Protein AF-A0A1I8JD06-F1 (afdb_monomer_lite)

Structure (mmCIF, N/CA/C/O backbone):
data_AF-A0A1I8JD06-F1
#
_entry.id   AF-A0A1I8JD06-F1
#
loop_
_atom_site.group_PDB
_atom_site.id
_atom_site.type_symbol
_atom_site.label_atom_id
_atom_site.label_alt_id
_atom_site.label_comp_id
_atom_site.label_asym_id
_atom_site.label_entity_id
_atom_site.label_seq_id
_atom_site.pdbx_PDB_ins_code
_atom_site.Cartn_x
_atom_site.Cartn_y
_atom_site.Cartn_z
_atom_site.occupancy
_atom_site.B_iso_or_equiv
_atom_site.auth_seq_id
_atom_site.auth_comp_id
_atom_site.auth_asym_id
_atom_site.auth_atom_id
_atom_site.pdbx_PDB_model_num
ATOM 1 N N . ILE A 1 1 ? 61.764 30.863 -90.598 1.00 70.69 1 ILE A N 1
ATOM 2 C CA . ILE A 1 1 ? 61.279 29.463 -90.477 1.00 70.69 1 ILE A CA 1
ATOM 3 C C . ILE A 1 1 ? 61.692 28.851 -89.134 1.00 70.69 1 ILE A C 1
ATOM 5 O O . ILE A 1 1 ? 60.806 28.539 -88.354 1.00 70.69 1 ILE A O 1
ATOM 9 N N . HIS A 1 2 ? 62.988 28.770 -88.800 1.00 72.38 2 HIS A N 1
ATOM 10 C CA . HIS A 1 2 ? 63.460 28.175 -87.532 1.00 72.38 2 HIS A CA 1
ATOM 11 C C . HIS A 1 2 ? 62.868 28.824 -86.260 1.00 72.38 2 HIS A C 1
ATOM 13 O O . HIS A 1 2 ? 62.361 28.126 -85.392 1.00 72.38 2 HIS A O 1
ATOM 19 N N . TYR A 1 3 ? 62.852 30.161 -86.177 1.00 77.25 3 TYR A N 1
ATOM 20 C CA . TYR A 1 3 ? 62.289 30.888 -85.028 1.00 77.25 3 TYR A CA 1
ATOM 21 C C . TYR A 1 3 ? 60.781 30.639 -84.847 1.00 77.25 3 TYR A C 1
ATOM 23 O O . TYR A 1 3 ? 60.320 30.374 -83.744 1.00 77.25 3 TYR A O 1
ATOM 31 N N . THR A 1 4 ? 60.017 30.645 -85.942 1.00 78.56 4 THR A N 1
ATOM 32 C CA . THR A 1 4 ? 58.570 30.385 -85.931 1.00 78.56 4 THR A CA 1
ATOM 33 C C . THR A 1 4 ? 58.251 28.960 -85.479 1.00 78.56 4 THR A C 1
ATOM 35 O O . THR A 1 4 ? 57.346 28.764 -84.675 1.00 78.56 4 THR A O 1
ATOM 38 N N . LEU A 1 5 ? 59.027 27.972 -85.941 1.00 82.25 5 LEU A N 1
ATOM 39 C CA . LEU A 1 5 ? 58.888 26.582 -85.497 1.00 82.25 5 LEU A CA 1
ATOM 40 C C . LEU A 1 5 ? 59.217 26.436 -84.007 1.00 82.25 5 LEU A C 1
ATOM 42 O O . LEU A 1 5 ? 58.498 25.747 -83.293 1.00 82.25 5 LEU A O 1
ATOM 46 N N . GLN A 1 6 ? 60.247 27.129 -83.518 1.00 78.25 6 GLN A N 1
ATOM 47 C CA . GLN A 1 6 ? 60.636 27.090 -82.108 1.00 78.25 6 GLN A CA 1
ATOM 48 C C . GLN A 1 6 ? 59.600 27.754 -81.186 1.00 78.25 6 GLN A C 1
ATOM 50 O O . GLN A 1 6 ? 59.369 27.267 -80.081 1.00 78.25 6 GLN A O 1
ATOM 55 N N . VAL A 1 7 ? 58.963 28.845 -81.628 1.00 84.12 7 VAL A N 1
ATOM 56 C CA . VAL A 1 7 ? 57.865 29.486 -80.887 1.00 84.12 7 VAL A CA 1
ATOM 57 C C . VAL A 1 7 ? 56.644 28.571 -80.840 1.00 84.12 7 VAL A C 1
ATOM 59 O O . VAL A 1 7 ? 56.116 28.363 -79.753 1.00 84.12 7 VAL A O 1
ATOM 62 N N . MET A 1 8 ? 56.254 27.962 -81.969 1.00 84.31 8 MET A N 1
ATOM 63 C CA . MET A 1 8 ? 55.126 27.023 -81.993 1.00 84.31 8 MET A CA 1
ATOM 64 C C . MET A 1 8 ? 55.373 25.794 -81.111 1.00 84.31 8 MET A C 1
ATOM 66 O O . MET A 1 8 ? 54.473 25.403 -80.375 1.00 84.31 8 MET A O 1
ATOM 70 N N . LEU A 1 9 ? 56.594 25.240 -81.104 1.00 83.00 9 LEU A N 1
ATOM 71 C CA . LEU A 1 9 ? 56.946 24.117 -80.225 1.00 83.00 9 LEU A CA 1
ATOM 72 C C . LEU A 1 9 ? 56.855 24.487 -78.734 1.00 83.00 9 LEU A C 1
ATOM 74 O O . LEU A 1 9 ? 56.412 23.684 -77.918 1.00 83.00 9 LEU A O 1
ATOM 78 N N . LYS A 1 10 ? 57.264 25.711 -78.368 1.00 78.75 10 LYS A N 1
ATOM 79 C CA . LYS A 1 10 ? 57.183 26.203 -76.984 1.00 78.75 10 LYS A CA 1
ATOM 80 C C . LYS A 1 10 ? 55.746 26.482 -76.549 1.00 78.75 10 LYS A C 1
ATOM 82 O O . LYS A 1 10 ? 55.402 26.192 -75.407 1.00 78.75 10 LYS A O 1
ATOM 87 N N . THR A 1 11 ? 54.905 27.023 -77.431 1.00 75.75 11 THR A N 1
ATOM 88 C CA . THR A 1 11 ? 53.482 27.231 -77.122 1.00 75.75 11 THR A CA 1
ATOM 89 C C . THR A 1 11 ? 52.746 25.905 -76.984 1.00 75.75 11 THR A C 1
ATOM 91 O O . THR A 1 11 ? 51.986 25.753 -76.038 1.00 75.75 11 THR A O 1
ATOM 94 N N . THR A 1 12 ? 53.037 24.910 -77.832 1.00 78.25 12 THR A N 1
ATOM 95 C CA . THR A 1 12 ? 52.420 23.581 -77.699 1.00 78.25 12 THR A CA 1
ATOM 96 C C . THR A 1 12 ? 52.853 22.881 -76.419 1.00 78.25 12 THR A C 1
ATOM 98 O O . THR A 1 12 ? 52.000 22.342 -75.728 1.00 78.25 12 THR A O 1
ATOM 101 N N . GLN A 1 13 ? 54.141 22.949 -76.057 1.00 79.81 13 GLN A N 1
ATOM 102 C CA . GLN A 1 13 ? 54.630 22.401 -74.785 1.00 79.81 13 GLN A CA 1
ATOM 103 C C . GLN A 1 13 ? 53.962 23.083 -73.583 1.00 79.81 13 GLN A C 1
ATOM 105 O O . GLN A 1 13 ? 53.486 22.402 -72.681 1.00 79.81 13 GLN A O 1
ATOM 110 N N . SER A 1 14 ? 53.841 24.415 -73.601 1.00 85.25 14 SER A N 1
ATOM 111 C CA . SER A 1 14 ? 53.165 25.155 -72.529 1.00 85.25 14 SER A CA 1
ATOM 112 C C . SER A 1 14 ? 51.666 24.838 -72.439 1.00 85.25 14 SER A C 1
ATOM 114 O O . SER A 1 14 ? 51.119 24.747 -71.340 1.00 85.25 14 SER A O 1
ATOM 116 N N . ASP A 1 15 ? 50.992 24.636 -73.571 1.00 83.38 15 ASP A N 1
ATOM 117 C CA . ASP A 1 15 ? 49.579 24.246 -73.600 1.00 83.38 15 ASP A CA 1
ATOM 118 C C . ASP A 1 15 ? 49.366 22.816 -73.080 1.00 83.38 15 ASP A C 1
ATOM 120 O O . ASP A 1 15 ? 48.353 22.526 -72.440 1.00 83.38 15 ASP A O 1
ATOM 124 N N . GLU A 1 16 ? 50.320 21.920 -73.323 1.00 84.19 16 GLU A N 1
ATOM 125 C CA . GLU A 1 16 ? 50.297 20.537 -72.844 1.00 84.19 16 GLU A CA 1
ATOM 126 C C . GLU A 1 16 ? 50.521 20.467 -71.327 1.00 84.19 16 GLU A C 1
ATOM 128 O O . GLU A 1 16 ? 49.772 19.786 -70.625 1.00 84.19 16 GLU A O 1
ATOM 133 N N . GLU A 1 17 ? 51.453 21.266 -70.801 1.00 86.06 17 GLU A N 1
ATOM 134 C CA . GLU A 1 17 ? 51.668 21.445 -69.359 1.00 86.06 17 GLU A CA 1
ATOM 135 C C . GLU A 1 17 ? 50.429 22.025 -68.664 1.00 86.06 17 GLU A C 1
ATOM 137 O O . GLU A 1 17 ? 50.016 21.534 -67.613 1.00 86.06 17 GLU A O 1
ATOM 142 N N . ARG A 1 18 ? 49.769 23.022 -69.271 1.00 83.88 18 ARG A N 1
ATOM 143 C CA . ARG A 1 18 ? 48.517 23.592 -68.740 1.00 83.88 18 ARG A CA 1
ATOM 144 C C . ARG A 1 18 ? 47.389 22.567 -68.699 1.00 83.88 18 ARG A C 1
ATOM 146 O O . ARG A 1 18 ? 46.652 22.519 -67.716 1.00 83.88 18 ARG A O 1
ATOM 153 N N . LYS A 1 19 ? 47.259 21.730 -69.732 1.00 85.94 19 LYS A N 1
ATOM 154 C CA . LYS A 1 19 ? 46.270 20.638 -69.757 1.00 85.94 19 LYS A CA 1
ATOM 155 C C . LYS A 1 19 ? 46.556 19.595 -68.681 1.00 85.94 19 LYS A C 1
ATOM 157 O O . LYS A 1 19 ? 45.624 19.174 -68.001 1.00 85.94 19 LYS A O 1
ATOM 162 N N . GLN A 1 20 ? 47.820 19.221 -68.488 1.00 84.75 20 GLN A N 1
ATOM 163 C CA . GLN A 1 20 ? 48.224 18.293 -67.426 1.00 84.75 20 GLN A CA 1
ATOM 164 C C . GLN A 1 20 ? 47.946 18.876 -66.035 1.00 84.75 20 GLN A C 1
ATOM 166 O O . GLN A 1 20 ? 47.381 18.197 -65.182 1.00 84.75 20 GLN A O 1
ATOM 171 N N . GLN A 1 21 ? 48.259 20.154 -65.821 1.00 84.44 21 GLN A N 1
ATOM 172 C CA . GLN A 1 21 ? 48.033 20.829 -64.544 1.00 84.44 21 GLN A CA 1
ATOM 173 C C . GLN A 1 21 ? 46.537 21.018 -64.237 1.00 84.44 21 GLN A C 1
ATOM 175 O O . GLN A 1 21 ? 46.112 20.860 -63.092 1.00 84.44 21 GLN A O 1
ATOM 180 N N . GLN A 1 22 ? 45.719 21.294 -65.257 1.00 84.69 22 GLN A N 1
ATOM 181 C CA . GLN A 1 22 ? 44.264 21.367 -65.120 1.00 84.69 22 GLN A CA 1
ATOM 182 C C . GLN A 1 22 ? 43.642 19.993 -64.835 1.00 84.69 22 GLN A C 1
ATOM 184 O O . GLN A 1 22 ? 42.745 19.896 -63.998 1.00 84.69 22 GLN A O 1
ATOM 189 N N . GLN A 1 23 ? 44.133 18.933 -65.483 1.00 86.00 23 GLN A N 1
ATOM 190 C CA . GLN A 1 23 ? 43.688 17.565 -65.219 1.00 86.00 23 GLN A CA 1
ATOM 191 C C . GLN A 1 23 ? 44.016 17.144 -63.780 1.00 86.00 23 GLN A C 1
ATOM 193 O O . GLN A 1 23 ? 43.124 16.698 -63.063 1.00 86.00 23 GLN A O 1
ATOM 198 N N . GLN A 1 24 ? 45.244 17.404 -63.322 1.00 86.25 24 GLN A N 1
ATOM 199 C CA . GLN A 1 24 ? 45.667 17.125 -61.948 1.00 86.25 24 GLN A CA 1
ATOM 200 C C . GLN A 1 24 ? 44.782 17.844 -60.914 1.00 86.25 24 GLN A C 1
ATOM 202 O O . GLN A 1 24 ? 44.337 17.235 -59.946 1.00 86.25 24 GLN A O 1
ATOM 207 N N . CYS A 1 25 ? 44.457 19.121 -61.147 1.00 85.69 25 CYS A N 1
ATOM 208 C CA . CYS A 1 25 ? 43.598 19.896 -60.247 1.00 85.69 25 CYS A CA 1
ATOM 209 C C . CYS A 1 25 ? 42.161 19.344 -60.174 1.00 85.69 25 CYS A C 1
ATOM 211 O O . CYS A 1 25 ? 41.553 19.338 -59.101 1.00 85.69 25 CYS A O 1
ATOM 213 N N . ASN A 1 26 ? 41.625 18.846 -61.293 1.00 85.81 26 ASN A N 1
ATOM 214 C CA . ASN A 1 26 ? 40.308 18.208 -61.324 1.00 85.81 26 ASN A CA 1
ATOM 215 C C . ASN A 1 26 ? 40.301 16.873 -60.565 1.00 85.81 26 ASN A C 1
ATOM 217 O O . ASN A 1 26 ? 39.352 16.601 -59.826 1.00 85.81 26 ASN A O 1
ATOM 221 N N . ASP A 1 27 ? 41.353 16.070 -60.716 1.00 86.19 27 ASP A N 1
ATOM 222 C CA . ASP A 1 27 ? 41.479 14.775 -60.041 1.00 86.19 27 ASP A CA 1
ATOM 223 C C . ASP A 1 27 ? 41.649 14.953 -58.520 1.00 86.19 27 ASP A C 1
ATOM 225 O O . ASP A 1 27 ? 40.989 14.265 -57.736 1.00 86.19 27 ASP A O 1
ATOM 229 N N . ASP A 1 28 ? 42.424 15.954 -58.089 1.00 84.75 28 ASP A N 1
ATOM 230 C CA . ASP A 1 28 ? 42.577 16.316 -56.675 1.00 84.75 28 ASP A CA 1
ATOM 231 C C . ASP A 1 28 ? 41.257 16.833 -56.067 1.00 84.75 28 ASP A C 1
ATOM 233 O O . ASP A 1 28 ? 40.896 16.480 -54.938 1.00 84.75 28 ASP A O 1
ATOM 237 N N . ALA A 1 29 ? 40.488 17.631 -56.819 1.00 87.31 29 ALA A N 1
ATOM 238 C CA . ALA A 1 29 ? 39.172 18.109 -56.390 1.00 87.31 29 ALA A CA 1
ATOM 239 C C . ALA A 1 29 ? 38.151 16.963 -56.273 1.00 87.31 29 ALA A C 1
ATOM 241 O O . ALA A 1 29 ? 37.383 16.909 -55.305 1.00 87.31 29 ALA A O 1
ATOM 242 N N . ALA A 1 30 ? 38.163 16.020 -57.219 1.00 88.62 30 ALA A N 1
ATOM 243 C CA . ALA A 1 30 ? 37.325 14.825 -57.173 1.00 88.62 30 ALA A CA 1
ATOM 244 C C . ALA A 1 30 ? 37.695 13.919 -55.985 1.00 88.62 30 ALA A C 1
ATOM 246 O O . ALA A 1 30 ? 36.807 13.458 -55.261 1.00 88.62 30 ALA A O 1
ATOM 247 N N . ALA A 1 31 ? 38.991 13.729 -55.721 1.00 89.81 31 ALA A N 1
ATOM 248 C CA . ALA A 1 31 ? 39.483 12.970 -54.573 1.00 89.81 31 ALA A CA 1
ATOM 249 C C . ALA A 1 31 ? 39.100 13.631 -53.235 1.00 89.81 31 ALA A C 1
ATOM 251 O O . ALA A 1 31 ? 38.647 12.953 -52.307 1.00 89.81 31 ALA A O 1
ATOM 252 N N . ALA A 1 32 ? 39.203 14.959 -53.136 1.00 88.56 32 ALA A N 1
ATOM 253 C CA . ALA A 1 32 ? 38.790 15.706 -51.949 1.00 88.56 32 ALA A CA 1
ATOM 254 C C . ALA A 1 32 ? 37.275 15.605 -51.695 1.00 88.56 32 ALA A C 1
ATOM 256 O O . ALA A 1 32 ? 36.850 15.425 -50.546 1.00 88.56 32 ALA A O 1
ATOM 257 N N . ALA A 1 33 ? 36.461 15.672 -52.754 1.00 89.38 33 ALA A N 1
ATOM 258 C CA . ALA A 1 33 ? 35.014 15.493 -52.672 1.00 89.38 33 ALA A CA 1
ATOM 259 C C . ALA A 1 33 ? 34.636 14.065 -52.237 1.00 89.38 33 ALA A C 1
ATOM 261 O O . ALA A 1 33 ? 33.785 13.903 -51.359 1.00 89.38 33 ALA A O 1
ATOM 262 N N . ALA A 1 34 ? 35.312 13.043 -52.773 1.00 89.88 34 ALA A N 1
ATOM 263 C CA . ALA A 1 34 ? 35.129 11.650 -52.361 1.00 89.88 34 ALA A CA 1
ATOM 264 C C . ALA A 1 34 ? 35.489 11.447 -50.879 1.00 89.88 34 ALA A C 1
ATOM 266 O O . ALA A 1 34 ? 34.674 10.944 -50.106 1.00 89.88 34 ALA A O 1
ATOM 267 N N . ALA A 1 35 ? 36.639 11.960 -50.433 1.00 91.81 35 ALA A N 1
ATOM 268 C CA . ALA A 1 35 ? 37.051 11.887 -49.031 1.00 91.81 35 ALA A CA 1
ATOM 269 C C . ALA A 1 35 ? 36.100 12.648 -48.084 1.00 91.81 35 ALA A C 1
ATOM 271 O O . ALA A 1 35 ? 35.918 12.273 -46.923 1.00 91.81 35 ALA A O 1
ATOM 272 N N . ALA A 1 36 ? 35.494 13.751 -48.532 1.00 91.62 36 ALA A N 1
ATOM 273 C CA . ALA A 1 36 ? 34.466 14.457 -47.765 1.00 91.62 36 ALA A CA 1
ATOM 274 C C . ALA A 1 36 ? 33.156 13.652 -47.671 1.00 91.62 36 ALA A C 1
ATOM 276 O O . ALA A 1 36 ? 32.553 13.590 -46.595 1.00 91.62 36 ALA A O 1
ATOM 277 N N . ALA A 1 37 ? 32.738 13.006 -48.763 1.00 93.38 37 ALA A N 1
ATOM 278 C CA . ALA A 1 37 ? 31.571 12.127 -48.782 1.00 93.38 37 ALA A CA 1
ATOM 279 C C . ALA A 1 37 ? 31.763 10.903 -47.869 1.00 93.38 37 ALA A C 1
ATOM 281 O O . ALA A 1 37 ? 30.864 10.580 -47.086 1.00 93.38 37 ALA A O 1
ATOM 282 N N . ASP A 1 38 ? 32.946 10.290 -47.889 1.00 93.38 38 ASP A N 1
ATOM 283 C CA . ASP A 1 38 ? 33.280 9.157 -47.023 1.00 93.38 38 ASP A CA 1
ATOM 284 C C . ASP A 1 38 ? 33.324 9.557 -45.547 1.00 93.38 38 ASP A C 1
ATOM 286 O O . ASP A 1 38 ? 32.721 8.885 -44.709 1.00 93.38 38 ASP A O 1
ATOM 290 N N . ARG A 1 39 ? 33.912 10.716 -45.217 1.00 93.50 39 ARG A N 1
ATOM 291 C CA . ARG A 1 39 ? 33.850 11.269 -43.851 1.00 93.50 39 ARG A CA 1
ATOM 292 C C . ARG A 1 39 ? 32.414 11.494 -43.383 1.00 93.50 39 ARG A C 1
ATOM 294 O O . ARG A 1 39 ? 32.087 11.186 -42.239 1.00 93.50 39 ARG A O 1
ATOM 301 N N . ARG A 1 40 ? 31.532 12.001 -44.251 1.00 94.38 40 ARG A N 1
ATOM 302 C CA . ARG A 1 40 ? 30.109 12.177 -43.919 1.00 94.38 40 ARG A CA 1
ATOM 303 C C . ARG A 1 40 ? 29.416 10.832 -43.681 1.00 94.38 40 ARG A C 1
ATOM 305 O O . ARG A 1 40 ? 28.627 10.732 -42.741 1.00 94.38 40 ARG A O 1
ATOM 312 N N . ARG A 1 41 ? 29.703 9.811 -44.495 1.00 95.56 41 ARG A N 1
ATOM 313 C CA . ARG A 1 41 ? 29.166 8.453 -44.309 1.00 95.56 41 ARG A CA 1
ATOM 314 C C . ARG A 1 41 ? 29.614 7.863 -42.972 1.00 95.56 41 ARG A C 1
ATOM 316 O O . ARG A 1 41 ? 28.775 7.339 -42.245 1.00 95.56 41 ARG A O 1
ATOM 323 N N . GLU A 1 42 ? 30.891 7.993 -42.634 1.00 95.50 42 GLU A N 1
ATOM 324 C CA . GLU A 1 42 ? 31.451 7.471 -41.385 1.00 95.50 42 GLU A CA 1
ATOM 325 C C . GLU A 1 42 ? 30.821 8.142 -40.156 1.00 95.50 42 GLU A C 1
ATOM 327 O O . GLU A 1 42 ? 30.316 7.466 -39.263 1.00 95.50 42 GLU A O 1
ATOM 332 N N . LEU A 1 43 ? 30.729 9.476 -40.149 1.00 96.50 43 LEU A N 1
ATOM 333 C CA . LEU A 1 43 ? 30.055 10.212 -39.071 1.00 96.50 43 LEU A CA 1
ATOM 334 C C . LEU A 1 43 ? 28.582 9.803 -38.922 1.00 96.50 43 LEU A C 1
ATOM 336 O O . LEU A 1 43 ? 28.075 9.682 -37.804 1.00 96.50 43 LEU A O 1
ATOM 340 N N . HIS A 1 44 ? 27.892 9.561 -40.040 1.00 97.62 44 HIS A N 1
ATOM 341 C CA . HIS A 1 44 ? 26.516 9.075 -40.025 1.00 97.62 44 HIS A CA 1
ATOM 342 C C . HIS A 1 44 ? 26.416 7.664 -39.423 1.00 97.62 44 HIS A C 1
ATOM 344 O O . HIS A 1 44 ? 25.547 7.420 -38.587 1.00 97.62 44 HIS A O 1
ATOM 350 N N . LEU A 1 45 ? 27.313 6.743 -39.793 1.00 97.75 45 LEU A N 1
ATOM 351 C CA . LEU A 1 45 ? 27.364 5.390 -39.227 1.00 97.75 45 LEU A CA 1
ATOM 352 C C . LEU A 1 45 ? 27.657 5.408 -37.723 1.00 97.75 45 LEU A C 1
ATOM 354 O O . LEU A 1 45 ? 26.977 4.717 -36.966 1.00 97.75 45 LEU A O 1
ATOM 358 N N . GLN A 1 46 ? 28.598 6.239 -37.273 1.00 97.50 46 GLN A N 1
ATOM 359 C CA . GLN A 1 46 ? 28.911 6.390 -35.849 1.00 97.50 46 GLN A CA 1
ATOM 360 C C . GLN A 1 46 ? 27.720 6.937 -35.052 1.00 97.50 46 GLN A C 1
ATOM 362 O O . GLN A 1 46 ? 27.395 6.424 -33.978 1.00 97.50 46 GLN A O 1
ATOM 367 N N . SER A 1 47 ? 27.032 7.952 -35.583 1.00 97.94 47 SER A N 1
ATOM 368 C CA . SER A 1 47 ? 25.818 8.500 -34.966 1.00 97.94 47 SER A CA 1
ATOM 369 C C . SER A 1 47 ? 24.705 7.447 -34.871 1.00 97.94 47 SER A C 1
ATOM 371 O O . SER A 1 47 ? 24.088 7.269 -33.815 1.00 97.94 47 SER A O 1
ATOM 373 N N . GLU A 1 48 ? 24.498 6.688 -35.947 1.00 97.94 48 GLU A N 1
ATOM 374 C CA . GLU A 1 48 ? 23.514 5.609 -36.016 1.00 97.94 48 GLU A CA 1
ATOM 375 C C . GLU A 1 48 ? 23.832 4.479 -35.026 1.00 97.94 48 GLU A C 1
ATOM 377 O O . GLU A 1 48 ? 22.930 3.997 -34.334 1.00 97.94 48 GLU A O 1
ATOM 382 N N . GLN A 1 49 ? 25.104 4.092 -34.907 1.00 97.94 49 GLN A N 1
ATOM 383 C CA . GLN A 1 49 ? 25.564 3.088 -33.950 1.00 97.94 49 GLN A CA 1
ATOM 384 C C . GLN A 1 49 ? 25.321 3.551 -32.512 1.00 97.94 49 GLN A C 1
ATOM 386 O O . GLN A 1 49 ? 24.673 2.843 -31.743 1.00 97.94 49 GLN A O 1
ATOM 391 N N . LYS A 1 50 ? 25.705 4.790 -32.176 1.00 98.12 50 LYS A N 1
ATOM 392 C CA . LYS A 1 50 ? 25.446 5.373 -30.851 1.00 98.12 50 LYS A CA 1
ATOM 393 C C . LYS A 1 50 ? 23.953 5.375 -30.507 1.00 98.12 50 LYS A C 1
ATOM 395 O O . LYS A 1 50 ? 23.574 5.075 -29.370 1.00 98.12 50 LYS A O 1
ATOM 400 N N . ARG A 1 51 ? 23.083 5.677 -31.480 1.00 98.25 51 ARG A N 1
ATOM 401 C CA . ARG A 1 51 ? 21.623 5.589 -31.300 1.00 98.25 51 ARG A CA 1
ATOM 402 C C . ARG A 1 51 ? 21.183 4.147 -31.028 1.00 98.25 51 ARG A C 1
ATOM 404 O O . ARG A 1 51 ? 20.387 3.924 -30.117 1.00 98.25 51 ARG A O 1
ATOM 411 N N . ARG A 1 52 ? 21.701 3.168 -31.776 1.00 97.94 52 ARG A N 1
ATOM 412 C CA . ARG A 1 52 ? 21.383 1.738 -31.593 1.00 97.94 52 ARG A CA 1
ATOM 413 C C . ARG A 1 52 ? 21.829 1.211 -30.235 1.00 97.94 52 ARG A C 1
ATOM 415 O O . ARG A 1 52 ? 21.047 0.514 -29.591 1.00 97.94 52 ARG A O 1
ATOM 422 N N . ASP A 1 53 ? 23.020 1.587 -29.788 1.00 97.56 53 ASP A N 1
ATOM 423 C CA . ASP A 1 53 ? 23.554 1.193 -28.483 1.00 97.56 53 ASP A CA 1
ATOM 424 C C . ASP A 1 53 ? 22.720 1.783 -27.345 1.00 97.56 53 ASP A C 1
ATOM 426 O O . ASP A 1 53 ? 22.349 1.075 -26.409 1.00 97.56 53 ASP A O 1
ATOM 430 N N . SER A 1 54 ? 22.314 3.050 -27.479 1.00 97.62 54 SER A N 1
ATOM 431 C CA . SER A 1 54 ? 21.420 3.703 -26.514 1.00 97.62 54 SER A CA 1
ATOM 432 C C . SER A 1 54 ? 20.062 2.994 -26.424 1.00 97.62 54 SER A C 1
ATOM 434 O O . SER A 1 54 ? 19.549 2.765 -25.329 1.00 97.62 54 SER A O 1
ATOM 436 N N . ILE A 1 55 ? 19.488 2.592 -27.566 1.00 96.50 55 ILE A N 1
ATOM 437 C CA . ILE A 1 55 ? 18.233 1.827 -27.604 1.00 96.50 55 ILE A CA 1
ATOM 438 C C . ILE A 1 55 ? 18.420 0.449 -26.961 1.00 96.50 55 ILE A C 1
ATOM 440 O O . ILE A 1 55 ? 17.575 0.029 -26.172 1.00 96.50 55 ILE A O 1
ATOM 444 N N . LYS A 1 56 ? 19.514 -0.254 -27.276 1.00 95.00 56 LYS A N 1
ATOM 445 C CA . LYS A 1 56 ? 19.815 -1.580 -26.718 1.00 95.00 56 LYS A CA 1
ATOM 446 C C . LYS A 1 56 ? 19.903 -1.532 -25.191 1.00 95.00 56 LYS A C 1
ATOM 448 O O . LYS A 1 56 ? 19.232 -2.325 -24.535 1.00 95.00 56 LYS A O 1
ATOM 453 N N . LEU A 1 57 ? 20.618 -0.546 -24.647 1.00 94.12 57 LEU A N 1
ATOM 454 C CA . LEU A 1 57 ? 20.708 -0.324 -23.204 1.00 94.12 57 LEU A CA 1
ATOM 455 C C . LEU A 1 57 ? 19.334 -0.023 -22.578 1.00 94.12 57 LEU A C 1
ATOM 457 O O . LEU A 1 57 ? 19.032 -0.483 -21.478 1.00 94.12 57 LEU A O 1
ATOM 461 N N . GLY A 1 58 ? 18.474 0.716 -23.285 1.00 94.69 58 GLY A N 1
ATOM 462 C CA . GLY A 1 58 ? 17.092 0.954 -22.861 1.00 94.69 58 GLY A CA 1
ATOM 463 C C . GLY A 1 58 ? 16.280 -0.338 -22.715 1.00 94.69 58 GLY A C 1
ATOM 464 O O . GLY A 1 58 ? 15.581 -0.505 -21.718 1.00 94.69 58 GLY A O 1
ATOM 465 N N . TYR A 1 59 ? 16.408 -1.276 -23.660 1.00 93.44 59 TYR A N 1
ATOM 466 C CA . TYR A 1 59 ? 15.747 -2.586 -23.580 1.00 93.44 59 TYR A CA 1
ATOM 467 C C . TYR A 1 59 ? 16.278 -3.453 -22.436 1.00 93.44 59 TYR A C 1
ATOM 469 O O . TYR A 1 59 ? 15.483 -4.134 -21.791 1.00 93.44 59 TYR A O 1
ATOM 477 N N . GLU A 1 60 ? 17.588 -3.429 -22.180 1.00 90.69 60 GLU A N 1
ATOM 478 C CA . GLU A 1 60 ? 18.210 -4.166 -21.070 1.00 90.69 60 GLU A CA 1
ATOM 479 C C . GLU A 1 60 ? 17.639 -3.693 -19.725 1.00 90.69 60 GLU A C 1
ATOM 481 O O . GLU A 1 60 ? 17.078 -4.495 -18.978 1.00 90.69 60 GLU A O 1
ATOM 486 N N . ARG A 1 61 ? 17.627 -2.374 -19.486 1.00 91.69 61 ARG A N 1
ATOM 487 C CA . ARG A 1 61 ? 17.034 -1.779 -18.273 1.00 91.69 61 ARG A CA 1
ATOM 488 C C . ARG A 1 61 ? 15.543 -2.076 -18.137 1.00 91.69 61 ARG A C 1
ATOM 490 O O . ARG A 1 61 ? 15.067 -2.439 -17.065 1.00 91.69 61 ARG A O 1
ATOM 497 N N . LEU A 1 62 ? 14.796 -1.933 -19.230 1.00 91.00 62 LEU A N 1
ATOM 498 C CA . LEU A 1 62 ? 13.355 -2.171 -19.235 1.00 91.00 62 LEU A CA 1
ATOM 499 C C . LEU A 1 62 ? 13.030 -3.638 -18.921 1.00 91.00 62 LEU A C 1
ATOM 501 O O . LEU A 1 62 ? 12.084 -3.929 -18.191 1.00 91.00 62 LEU A O 1
ATOM 505 N N . SER A 1 63 ? 13.837 -4.560 -19.445 1.00 88.25 63 SER A N 1
ATOM 506 C CA . SER A 1 63 ? 13.726 -5.986 -19.161 1.00 88.25 63 SER A CA 1
ATOM 507 C C . SER A 1 63 ? 13.964 -6.287 -17.680 1.00 88.25 63 SER A C 1
ATOM 509 O O . SER A 1 63 ? 13.184 -7.031 -17.090 1.00 88.25 63 SER A O 1
ATOM 511 N N . GLU A 1 64 ? 14.986 -5.692 -17.063 1.00 87.25 64 GLU A N 1
ATOM 512 C CA . GLU A 1 64 ? 15.272 -5.854 -15.629 1.00 87.25 64 GLU A CA 1
ATOM 513 C C . GLU A 1 64 ? 14.118 -5.357 -14.750 1.00 87.25 64 GLU A C 1
ATOM 515 O O . GLU A 1 64 ? 13.657 -6.083 -13.867 1.00 87.25 64 GLU A O 1
ATOM 520 N N . GLN A 1 65 ? 13.600 -4.153 -15.015 1.00 87.56 65 GLN A N 1
ATOM 521 C CA . GLN A 1 65 ? 12.509 -3.564 -14.230 1.00 87.56 65 GLN A CA 1
ATOM 522 C C . GLN A 1 65 ? 11.238 -4.416 -14.284 1.00 87.56 65 GLN A C 1
ATOM 524 O O . GLN A 1 65 ? 10.607 -4.679 -13.263 1.00 87.56 65 GLN A O 1
ATOM 529 N N . VAL A 1 66 ? 10.889 -4.894 -15.476 1.00 84.56 66 VAL A N 1
ATOM 530 C CA . VAL A 1 66 ? 9.663 -5.664 -15.699 1.00 84.56 66 VAL A CA 1
ATOM 531 C C . VAL A 1 66 ? 9.773 -7.099 -15.178 1.00 84.56 66 VAL A C 1
ATOM 533 O O . VAL A 1 66 ? 8.775 -7.657 -14.726 1.00 84.56 66 VAL A O 1
ATOM 536 N N . GLN A 1 67 ? 10.964 -7.705 -15.218 1.00 78.56 67 GLN A N 1
ATOM 537 C CA . GLN A 1 67 ? 11.206 -9.027 -14.627 1.00 78.56 67 GLN A CA 1
ATOM 538 C C . GLN A 1 67 ? 11.303 -8.979 -13.096 1.00 78.56 67 GLN A C 1
ATOM 540 O O . GLN A 1 67 ? 10.919 -9.941 -12.440 1.00 78.56 67 GLN A O 1
ATOM 545 N N . SER A 1 68 ? 11.794 -7.876 -12.525 1.00 67.12 68 SER A N 1
ATOM 546 C CA . SER A 1 68 ? 11.891 -7.685 -11.072 1.00 67.12 68 SER A CA 1
ATOM 547 C C . SER A 1 68 ? 10.541 -7.315 -10.440 1.00 67.12 68 SER A C 1
ATOM 549 O O . SER A 1 68 ? 10.206 -7.790 -9.358 1.00 67.12 68 SER A O 1
ATOM 551 N N . GLY A 1 69 ? 9.730 -6.505 -11.131 1.00 56.78 69 GLY A N 1
ATOM 552 C CA . GLY A 1 69 ? 8.427 -6.034 -10.644 1.00 56.78 69 GLY A CA 1
ATOM 553 C C . GLY A 1 69 ? 7.248 -6.984 -10.883 1.00 56.78 69 GLY A C 1
ATOM 554 O O . GLY A 1 69 ? 6.150 -6.725 -10.395 1.00 56.78 69 GLY A O 1
ATOM 555 N N . GLY A 1 70 ? 7.441 -8.067 -11.640 1.00 53.72 70 GLY A N 1
ATOM 556 C CA . GLY A 1 70 ? 6.425 -9.082 -11.903 1.00 53.72 70 GLY A CA 1
ATOM 557 C C . GLY A 1 70 ? 6.821 -10.408 -11.272 1.00 53.72 70 GLY A C 1
ATOM 558 O O . GLY A 1 70 ? 7.674 -11.106 -11.809 1.00 53.72 70 GLY A O 1
ATOM 559 N N . GLY A 1 71 ? 6.170 -10.792 -10.173 1.00 50.84 71 GLY A N 1
ATOM 560 C CA . GLY A 1 71 ? 6.289 -12.115 -9.548 1.00 50.84 71 GLY A CA 1
ATOM 561 C C . GLY A 1 71 ? 5.731 -13.260 -10.403 1.00 50.84 71 GLY A C 1
ATOM 562 O O . GLY A 1 71 ? 5.025 -14.123 -9.894 1.00 50.84 71 GLY A O 1
ATOM 563 N N . THR A 1 72 ? 6.008 -13.286 -11.708 1.00 47.81 72 THR A N 1
ATOM 564 C CA . THR A 1 72 ? 5.740 -14.450 -12.547 1.00 47.81 72 THR A CA 1
ATOM 565 C C . THR A 1 72 ? 6.901 -15.420 -12.403 1.00 47.81 72 THR A C 1
ATOM 567 O O . THR A 1 72 ? 7.856 -15.412 -13.181 1.00 47.81 72 THR A O 1
ATOM 570 N N . SER A 1 73 ? 6.778 -16.282 -11.399 1.00 46.38 73 SER A N 1
ATOM 571 C CA . SER A 1 73 ? 7.347 -17.625 -11.366 1.00 46.38 73 SER A CA 1
ATOM 572 C C . SER A 1 73 ? 6.713 -18.494 -12.462 1.00 46.38 73 SER A C 1
ATOM 574 O O . SER A 1 73 ? 6.097 -19.515 -12.175 1.00 46.38 73 SER A O 1
ATOM 576 N N . ASP A 1 74 ? 6.818 -18.072 -13.720 1.00 45.47 74 ASP A N 1
ATOM 577 C CA . ASP A 1 74 ? 6.517 -18.930 -14.861 1.00 45.47 74 ASP A CA 1
ATOM 578 C C . ASP A 1 74 ? 7.850 -19.387 -15.445 1.00 45.47 74 ASP A C 1
ATOM 580 O O . ASP A 1 74 ? 8.480 -18.645 -16.194 1.00 45.47 74 ASP A O 1
ATOM 584 N N . GLY A 1 75 ? 8.319 -20.534 -14.939 1.00 46.28 75 GLY A N 1
ATOM 585 C CA . GLY A 1 75 ? 9.088 -21.613 -15.586 1.00 46.28 75 GLY A CA 1
ATOM 586 C C . GLY A 1 75 ? 10.133 -21.360 -16.684 1.00 46.28 75 GLY A C 1
ATOM 587 O O . GLY A 1 75 ? 10.619 -22.329 -17.257 1.00 46.28 75 GLY A O 1
ATOM 588 N N . GLY A 1 76 ? 10.512 -20.129 -17.006 1.00 44.69 76 GLY A N 1
ATOM 589 C CA . GLY A 1 76 ? 11.517 -19.775 -18.001 1.00 44.69 76 GLY A CA 1
ATOM 590 C C . GLY A 1 76 ? 12.720 -19.187 -17.288 1.00 44.69 76 GLY A C 1
ATOM 591 O O . GLY A 1 76 ? 12.670 -18.051 -16.827 1.00 44.69 76 GLY A O 1
ATOM 592 N N . GLY A 1 77 ? 13.770 -19.995 -17.150 1.00 42.12 77 GLY A N 1
ATOM 593 C CA . GLY A 1 77 ? 14.934 -19.717 -16.316 1.00 42.12 77 GLY A CA 1
ATOM 594 C C . GLY A 1 77 ? 15.487 -18.294 -16.431 1.00 42.12 77 GLY A C 1
ATOM 595 O O . GLY A 1 77 ? 15.529 -17.703 -17.512 1.00 42.12 77 GLY A O 1
ATOM 596 N N . LYS A 1 78 ? 15.961 -17.788 -15.284 1.00 47.25 78 LYS A N 1
ATOM 597 C CA . LYS A 1 78 ? 16.888 -16.657 -15.153 1.00 47.25 78 LYS A CA 1
ATOM 598 C C . LYS A 1 78 ? 17.972 -16.757 -16.239 1.00 47.25 78 LYS A C 1
ATOM 600 O O . LYS A 1 78 ? 18.953 -17.468 -16.051 1.00 47.25 78 LYS A O 1
ATOM 605 N N . GLY A 1 79 ? 17.774 -16.115 -17.388 1.00 49.03 79 GLY A N 1
ATOM 606 C CA . GLY A 1 79 ? 18.718 -16.188 -18.508 1.00 49.03 79 GLY A CA 1
ATOM 607 C C . GLY A 1 79 ? 18.114 -16.290 -19.909 1.00 49.03 79 GLY A C 1
ATOM 608 O O . GLY A 1 79 ? 18.842 -16.072 -20.873 1.00 49.03 79 GLY A O 1
ATOM 609 N N . ALA A 1 80 ? 16.814 -16.561 -20.074 1.00 55.56 80 ALA A N 1
ATOM 610 C CA . ALA A 1 80 ? 16.200 -16.481 -21.401 1.00 55.56 80 ALA A CA 1
ATOM 611 C C . ALA A 1 80 ? 15.996 -15.008 -21.798 1.00 55.56 80 ALA A C 1
ATOM 613 O O . ALA A 1 80 ? 15.086 -14.339 -21.304 1.00 55.56 80 ALA A O 1
ATOM 614 N N . ALA A 1 81 ? 16.857 -14.494 -22.682 1.00 70.00 81 ALA A N 1
ATOM 615 C CA . ALA A 1 81 ? 16.724 -13.155 -23.247 1.00 70.00 81 ALA A CA 1
ATOM 616 C C . ALA A 1 81 ? 15.338 -13.001 -23.898 1.00 70.00 81 ALA A C 1
ATOM 618 O O . ALA A 1 81 ? 15.042 -13.612 -24.925 1.00 70.00 81 ALA A O 1
ATOM 619 N N . LEU A 1 82 ? 14.468 -12.205 -23.272 1.00 76.94 82 LEU A N 1
ATOM 620 C CA . LEU A 1 82 ? 13.131 -11.935 -23.788 1.00 76.94 82 LEU A CA 1
ATOM 621 C C . LEU A 1 82 ? 13.233 -11.240 -25.147 1.00 76.94 82 LEU A C 1
ATOM 623 O O . LEU A 1 82 ? 14.080 -10.371 -25.359 1.00 76.94 82 LEU A O 1
ATOM 627 N N . SER A 1 83 ? 12.333 -11.586 -26.069 1.00 88.81 83 SER A N 1
ATOM 628 C CA . SER A 1 83 ? 12.265 -10.877 -27.346 1.00 88.81 83 SER A CA 1
ATOM 629 C C . SER A 1 83 ? 11.927 -9.397 -27.115 1.00 88.81 83 SER A C 1
ATOM 631 O O . SER A 1 83 ? 11.194 -9.062 -26.182 1.00 88.81 83 SER A O 1
ATOM 633 N N . LYS A 1 84 ? 12.404 -8.499 -27.990 1.00 90.69 84 LYS A N 1
ATOM 634 C CA . LYS A 1 84 ? 12.105 -7.055 -27.900 1.00 90.69 84 LYS A CA 1
ATOM 635 C C . LYS A 1 84 ? 10.598 -6.789 -27.831 1.00 90.69 84 LYS A C 1
ATOM 637 O O . LYS A 1 84 ? 10.160 -5.991 -27.013 1.00 90.69 84 LYS A O 1
ATOM 642 N N . ALA A 1 85 ? 9.809 -7.506 -28.634 1.00 92.12 85 ALA A N 1
ATOM 643 C CA . ALA A 1 85 ? 8.351 -7.409 -28.619 1.00 92.12 85 ALA A CA 1
ATOM 644 C C . ALA A 1 85 ? 7.757 -7.856 -27.271 1.00 92.12 85 ALA A C 1
ATOM 646 O O . ALA A 1 85 ? 6.881 -7.188 -26.725 1.00 92.12 85 ALA A O 1
ATOM 647 N N . THR A 1 86 ? 8.272 -8.945 -26.693 1.00 89.31 86 THR A N 1
ATOM 648 C CA . THR A 1 86 ? 7.841 -9.434 -25.375 1.00 89.31 86 THR A CA 1
ATOM 649 C C . THR A 1 86 ? 8.187 -8.452 -24.261 1.00 89.31 86 THR A C 1
ATOM 651 O O . THR A 1 86 ? 7.353 -8.243 -23.382 1.00 89.31 86 THR A O 1
ATOM 654 N N . ILE A 1 87 ? 9.380 -7.842 -24.294 1.00 90.50 87 ILE A N 1
ATOM 655 C CA . ILE A 1 87 ? 9.786 -6.822 -23.316 1.00 90.50 87 ILE A CA 1
ATOM 656 C C . ILE A 1 87 ? 8.773 -5.679 -23.342 1.00 90.50 87 ILE A C 1
ATOM 658 O O . ILE A 1 87 ? 8.152 -5.425 -22.318 1.00 90.50 87 ILE A O 1
ATOM 662 N N . LEU A 1 88 ? 8.515 -5.086 -24.514 1.00 94.00 88 LEU A N 1
ATOM 663 C CA . LEU A 1 88 ? 7.549 -3.989 -24.652 1.00 94.00 88 LEU A CA 1
ATOM 664 C C . LEU A 1 88 ? 6.154 -4.374 -24.147 1.00 94.00 88 LEU A C 1
ATOM 666 O O . LEU A 1 88 ? 5.540 -3.626 -23.390 1.00 94.00 88 LEU A O 1
ATOM 670 N N . GLN A 1 89 ? 5.661 -5.559 -24.518 1.00 92.12 89 GLN A N 1
ATOM 671 C CA . GLN A 1 89 ? 4.332 -6.005 -24.106 1.00 92.12 89 GLN A CA 1
ATOM 672 C C . GLN A 1 89 ? 4.228 -6.207 -22.590 1.00 92.12 89 GLN A C 1
ATOM 674 O O . GLN A 1 89 ? 3.211 -5.853 -21.987 1.00 92.12 89 GLN A O 1
ATOM 679 N N . ARG A 1 90 ? 5.260 -6.782 -21.959 1.00 89.75 90 ARG A N 1
ATOM 680 C CA . ARG A 1 90 ? 5.292 -6.930 -20.500 1.00 89.75 90 ARG A CA 1
ATOM 681 C C . ARG A 1 90 ? 5.444 -5.572 -19.810 1.00 89.75 90 ARG A C 1
ATOM 683 O O . ARG A 1 90 ? 4.827 -5.384 -18.770 1.00 89.75 90 ARG 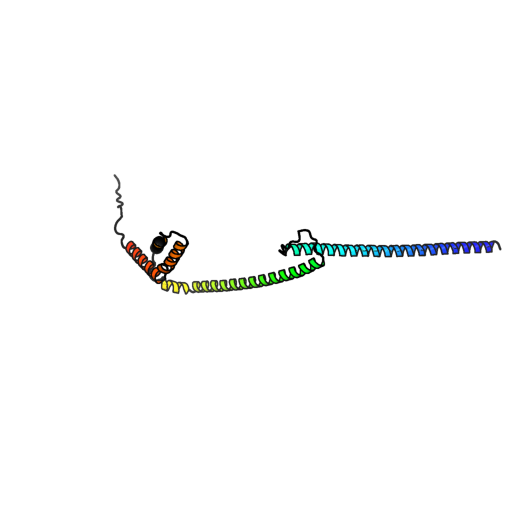A O 1
ATOM 690 N N . SER A 1 91 ? 6.176 -4.621 -20.392 1.00 93.50 91 SER A N 1
ATOM 691 C CA . SER A 1 91 ? 6.277 -3.249 -19.874 1.00 93.50 91 SER A CA 1
ATOM 692 C C . SER A 1 91 ? 4.935 -2.537 -19.843 1.00 93.50 91 SER A C 1
ATOM 694 O O . SER A 1 91 ? 4.617 -1.907 -18.840 1.00 93.50 91 SER A O 1
ATOM 696 N N . ILE A 1 92 ? 4.135 -2.675 -20.904 1.00 94.56 92 ILE A N 1
ATOM 697 C CA . ILE A 1 92 ? 2.779 -2.112 -20.955 1.00 94.56 92 ILE A CA 1
ATOM 698 C C . ILE A 1 92 ? 1.938 -2.695 -19.815 1.00 94.56 92 ILE A C 1
ATOM 700 O O . ILE A 1 92 ? 1.411 -1.949 -18.997 1.00 94.56 92 ILE A O 1
ATOM 704 N N . ARG A 1 93 ? 1.910 -4.028 -19.686 1.00 91.38 93 ARG A N 1
ATOM 705 C CA . ARG A 1 93 ? 1.162 -4.705 -18.612 1.00 91.38 93 ARG A CA 1
ATOM 706 C C . ARG A 1 93 ? 1.647 -4.312 -17.216 1.00 91.38 93 ARG A C 1
ATOM 708 O O . ARG A 1 93 ? 0.842 -4.147 -16.306 1.00 91.38 93 ARG A O 1
ATOM 715 N N . HIS A 1 94 ? 2.959 -4.174 -17.032 1.00 93.06 94 HIS A N 1
ATOM 716 C CA . HIS A 1 94 ? 3.533 -3.762 -15.756 1.00 93.06 94 HIS A CA 1
ATOM 717 C C . HIS A 1 94 ? 3.116 -2.330 -15.400 1.00 93.06 94 HIS A C 1
ATOM 719 O O . HIS A 1 94 ? 2.685 -2.092 -14.277 1.00 93.06 94 HIS A O 1
ATOM 725 N N . MET A 1 95 ? 3.153 -1.402 -16.360 1.00 94.75 95 MET A N 1
ATOM 726 C CA . MET A 1 95 ? 2.687 -0.025 -16.172 1.00 94.75 95 MET A CA 1
ATOM 727 C C . MET A 1 95 ? 1.193 0.034 -15.828 1.00 94.75 95 MET A C 1
ATOM 729 O O . MET A 1 95 ? 0.808 0.743 -14.902 1.00 94.75 95 MET A O 1
ATOM 733 N N . GLU A 1 96 ? 0.359 -0.746 -16.517 1.00 95.19 96 GLU A N 1
ATOM 734 C CA . GLU A 1 96 ? -1.072 -0.871 -16.204 1.00 95.19 96 GLU A CA 1
ATOM 735 C C . GLU A 1 96 ? -1.297 -1.404 -14.781 1.00 95.19 96 GLU A C 1
ATOM 737 O O . GLU A 1 96 ? -2.123 -0.869 -14.040 1.00 95.19 96 GLU A O 1
ATOM 742 N N . SER A 1 97 ? -0.536 -2.424 -14.373 1.00 93.69 97 SER A N 1
ATOM 743 C CA . SER A 1 97 ? -0.604 -2.980 -13.018 1.00 93.69 97 SER A CA 1
ATOM 744 C C . SER A 1 97 ? -0.178 -1.965 -11.960 1.00 93.69 97 SER A C 1
ATOM 746 O O . SER A 1 97 ? -0.845 -1.849 -10.934 1.00 93.69 97 SER A O 1
ATOM 748 N N . LEU A 1 98 ? 0.908 -1.224 -12.200 1.00 95.31 98 LEU A N 1
ATOM 749 C CA . LEU A 1 98 ? 1.379 -0.173 -11.297 1.00 95.31 98 LEU A CA 1
ATOM 750 C C . LEU A 1 98 ? 0.351 0.953 -11.166 1.00 95.31 98 LEU A C 1
ATOM 752 O O . LEU A 1 98 ? 0.091 1.404 -10.055 1.00 95.31 98 LEU A O 1
ATOM 756 N N . ASN A 1 99 ? -0.277 1.371 -12.269 1.00 96.62 99 ASN A N 1
ATOM 757 C CA . ASN A 1 99 ? -1.336 2.380 -12.234 1.00 96.62 99 ASN A CA 1
ATOM 758 C C . ASN A 1 99 ? -2.535 1.905 -11.410 1.00 96.62 99 ASN A C 1
ATOM 760 O O . ASN A 1 99 ? -2.992 2.631 -10.532 1.00 96.62 99 ASN A O 1
ATOM 764 N N . ARG A 1 100 ? -2.989 0.663 -11.619 1.00 96.62 100 ARG A N 1
ATOM 765 C CA . ARG A 1 100 ? -4.075 0.080 -10.819 1.00 96.62 100 ARG A CA 1
ATOM 766 C C . ARG A 1 100 ? -3.703 -0.025 -9.338 1.00 96.62 100 ARG A C 1
ATOM 768 O O . ARG A 1 100 ? -4.527 0.268 -8.479 1.00 96.62 100 ARG A O 1
ATOM 775 N N . GLN A 1 101 ? -2.473 -0.432 -9.024 1.00 96.38 101 GLN A N 1
ATOM 776 C CA . GLN A 1 101 ? -1.995 -0.486 -7.642 1.00 96.38 101 GLN A CA 1
ATOM 777 C C . GLN A 1 101 ? -1.965 0.908 -7.006 1.00 96.38 101 GLN A C 1
ATOM 779 O O . GLN A 1 101 ? -2.392 1.057 -5.862 1.00 96.38 101 GLN A O 1
ATOM 784 N N . ARG A 1 102 ? -1.520 1.928 -7.748 1.00 97.69 102 ARG A N 1
ATOM 785 C CA . ARG A 1 102 ? -1.528 3.319 -7.291 1.00 97.69 102 ARG A CA 1
ATOM 786 C C . ARG A 1 102 ? -2.948 3.799 -6.987 1.00 97.69 102 ARG A C 1
ATOM 788 O O . ARG A 1 102 ? -3.167 4.348 -5.918 1.00 97.69 102 ARG A O 1
ATOM 795 N N . GLU A 1 103 ? -3.910 3.541 -7.874 1.00 97.88 103 GLU A N 1
ATOM 796 C CA . GLU A 1 103 ? -5.322 3.911 -7.667 1.00 97.88 103 GLU A CA 1
ATOM 797 C C . GLU A 1 103 ? -5.916 3.262 -6.406 1.00 97.88 103 GLU A C 1
ATOM 799 O O . GLU A 1 103 ? -6.615 3.921 -5.636 1.00 97.88 103 GLU A O 1
ATOM 804 N N . LEU A 1 104 ? -5.606 1.984 -6.155 1.00 97.56 104 LEU A N 1
ATOM 805 C CA . LEU A 1 104 ? -6.039 1.292 -4.936 1.00 97.56 104 LEU A CA 1
ATOM 806 C C . LEU A 1 104 ? -5.424 1.914 -3.675 1.00 97.56 104 LEU A C 1
ATOM 808 O O . LEU A 1 104 ? -6.137 2.146 -2.700 1.00 97.56 104 LEU A O 1
ATOM 812 N N . GLN A 1 105 ? -4.124 2.217 -3.702 1.00 98.00 105 GLN A N 1
ATOM 813 C CA . GLN A 1 105 ? -3.427 2.857 -2.581 1.00 98.00 105 GLN A CA 1
ATOM 814 C C . GLN A 1 105 ? -3.942 4.278 -2.315 1.00 98.00 105 GLN A C 1
ATOM 816 O O . GLN A 1 105 ? -4.086 4.676 -1.160 1.00 98.00 105 GLN A O 1
ATOM 821 N N . GLU A 1 106 ? -4.250 5.040 -3.364 1.00 98.06 106 GLU A N 1
ATOM 822 C CA . GLU A 1 106 ? -4.856 6.370 -3.251 1.00 98.06 106 GLU A CA 1
ATOM 823 C C . GLU A 1 106 ? -6.250 6.290 -2.607 1.00 98.06 106 GLU A C 1
ATOM 825 O O . GLU A 1 106 ? -6.539 7.041 -1.671 1.00 98.06 106 GLU A O 1
ATOM 830 N N . ALA A 1 107 ? -7.085 5.332 -3.024 1.00 97.69 107 ALA A N 1
ATOM 831 C CA . ALA A 1 107 ? -8.404 5.113 -2.429 1.00 97.69 107 ALA A CA 1
ATOM 832 C C . ALA A 1 107 ? -8.327 4.690 -0.948 1.00 97.69 107 ALA A C 1
ATOM 834 O O . ALA A 1 107 ? -9.114 5.169 -0.124 1.00 97.69 107 ALA A O 1
ATOM 835 N N . GLU A 1 108 ? -7.375 3.823 -0.592 1.00 98.00 108 GLU A N 1
ATOM 836 C CA . GLU A 1 108 ? -7.137 3.410 0.795 1.00 98.00 108 GLU A CA 1
ATOM 837 C C . GLU A 1 108 ? -6.661 4.584 1.659 1.00 98.00 108 GLU A C 1
ATOM 839 O O . GLU A 1 108 ? -7.204 4.811 2.743 1.00 98.00 108 GLU A O 1
ATOM 844 N N . LEU A 1 109 ? -5.718 5.391 1.161 1.00 98.38 109 LEU A N 1
ATOM 845 C CA . LEU A 1 109 ? -5.271 6.603 1.850 1.00 98.38 109 LEU A CA 1
ATOM 846 C C . LEU A 1 109 ? -6.425 7.571 2.111 1.00 98.38 109 LEU A C 1
ATOM 848 O O . LEU A 1 109 ? -6.518 8.135 3.202 1.00 98.38 109 LEU A O 1
ATOM 852 N N . ASP A 1 110 ? -7.315 7.766 1.144 1.00 98.12 110 ASP A N 1
ATOM 853 C CA . ASP A 1 110 ? -8.464 8.651 1.317 1.00 98.12 110 ASP A CA 1
ATOM 854 C C . ASP A 1 110 ? -9.500 8.090 2.298 1.00 98.12 110 ASP A C 1
ATOM 856 O O . ASP A 1 110 ? -10.114 8.855 3.049 1.00 98.12 110 ASP A O 1
ATOM 860 N N . CYS A 1 111 ? -9.666 6.767 2.357 1.00 97.88 111 CYS A N 1
ATOM 861 C CA . CYS A 1 111 ? -10.461 6.112 3.395 1.00 97.88 111 CYS A CA 1
ATOM 862 C C . CYS A 1 111 ? -9.861 6.350 4.790 1.00 97.88 111 CYS A C 1
ATOM 864 O O . CYS A 1 111 ? -10.554 6.824 5.695 1.00 97.88 111 CYS A O 1
ATOM 866 N N . LEU A 1 112 ? -8.555 6.118 4.943 1.00 98.31 112 LEU A N 1
ATOM 867 C CA . LEU A 1 112 ? -7.843 6.312 6.207 1.00 98.31 112 LEU A CA 1
ATOM 868 C C . LEU A 1 112 ? -7.901 7.770 6.675 1.00 98.31 112 LEU A C 1
ATOM 870 O O . LEU A 1 112 ? -8.177 8.027 7.846 1.00 98.31 112 LEU A O 1
ATOM 874 N N . LYS A 1 113 ? -7.732 8.743 5.772 1.00 98.38 113 LYS A N 1
ATOM 875 C CA . LYS A 1 113 ? -7.889 10.172 6.100 1.00 98.38 113 LYS A CA 1
ATOM 876 C C . LYS A 1 113 ? -9.288 10.487 6.629 1.00 98.38 113 LYS A C 1
ATOM 878 O O . LYS A 1 113 ? -9.411 11.209 7.617 1.00 98.38 113 LYS A O 1
ATOM 883 N N . LYS A 1 114 ? -10.340 9.942 6.005 1.00 97.88 114 LYS A N 1
ATOM 884 C CA . LYS A 1 114 ? -11.727 10.116 6.476 1.00 97.88 114 LYS A CA 1
ATOM 885 C C . LYS A 1 114 ? -11.924 9.506 7.862 1.00 97.88 114 LYS A C 1
ATOM 887 O O . LYS A 1 114 ? -12.562 10.129 8.706 1.00 97.88 114 LYS A O 1
ATOM 892 N N . GLN A 1 115 ? -11.354 8.328 8.114 1.00 97.69 115 GLN A N 1
ATOM 893 C CA . GLN A 1 115 ? -11.426 7.677 9.421 1.00 97.69 115 GLN A CA 1
ATOM 894 C C . GLN A 1 115 ? -10.707 8.490 10.504 1.00 97.69 115 GLN A C 1
ATOM 896 O O . GLN A 1 115 ? -11.269 8.700 11.576 1.00 97.69 115 GLN A O 1
ATOM 901 N N . VAL A 1 116 ? -9.506 9.001 10.219 1.00 98.31 116 VAL A N 1
ATOM 902 C CA . VAL A 1 116 ? -8.770 9.880 11.141 1.00 98.31 116 VAL A CA 1
ATOM 903 C C . VAL A 1 116 ? -9.570 11.146 11.441 1.00 98.31 116 VAL A C 1
ATOM 905 O O . VAL A 1 116 ? -9.729 11.495 12.607 1.00 98.31 116 VAL A O 1
ATOM 908 N N . ALA A 1 117 ? -10.135 11.798 10.422 1.00 97.81 117 ALA A N 1
ATOM 909 C CA . ALA A 1 117 ? -10.968 12.983 10.620 1.00 97.81 117 ALA A CA 1
ATOM 910 C C . ALA A 1 117 ? -12.208 12.680 11.482 1.00 97.81 117 ALA A C 1
ATOM 912 O O . ALA A 1 117 ? -12.532 13.445 12.388 1.00 97.81 117 ALA A O 1
ATOM 913 N N . ALA A 1 118 ? -12.880 11.548 11.252 1.00 97.69 118 ALA A N 1
ATOM 914 C CA . ALA A 1 118 ? -14.016 11.128 12.070 1.00 97.69 118 ALA A CA 1
ATOM 915 C C . ALA A 1 118 ? -13.612 10.886 13.534 1.00 97.69 118 ALA A C 1
ATOM 917 O O . ALA A 1 118 ? -14.302 11.341 14.445 1.00 97.69 118 ALA A O 1
ATOM 918 N N . LEU A 1 119 ? -12.475 10.223 13.766 1.00 97.62 119 LEU A N 1
ATOM 919 C CA . LEU A 1 119 ? -11.943 10.002 15.112 1.00 97.62 119 LEU A CA 1
ATOM 920 C C . LEU A 1 119 ? -11.590 11.319 15.812 1.00 97.62 119 LEU A C 1
ATOM 922 O O . LEU A 1 119 ? -11.919 11.476 16.983 1.00 97.62 119 LEU A O 1
ATOM 926 N N . GLN A 1 120 ? -11.011 12.286 15.100 1.00 97.12 120 GLN A N 1
ATOM 927 C CA . GLN A 1 120 ? -10.724 13.619 15.643 1.00 97.12 120 GLN A CA 1
ATOM 928 C C . GLN A 1 120 ? -12.001 14.381 16.019 1.00 97.12 120 GLN A C 1
ATOM 930 O O . GLN A 1 120 ? -12.043 15.040 17.055 1.00 97.12 120 GLN A O 1
ATOM 935 N N . VAL A 1 121 ? -13.069 14.271 15.219 1.00 97.19 121 VAL A N 1
ATOM 936 C CA . VAL A 1 121 ? -14.378 14.857 15.563 1.00 97.19 121 VAL A CA 1
ATOM 937 C C . VAL A 1 121 ? -14.941 14.222 16.835 1.00 97.19 121 VAL A C 1
ATOM 939 O O . VAL A 1 121 ? -15.457 14.930 17.700 1.00 97.19 121 VAL A O 1
ATOM 942 N N . ILE A 1 122 ? -14.827 12.898 16.973 1.00 94.88 122 ILE A N 1
ATOM 943 C CA . ILE A 1 122 ? -15.257 12.176 18.175 1.00 94.88 122 ILE A CA 1
ATOM 944 C C . ILE A 1 122 ? -14.438 12.627 19.391 1.00 94.88 122 ILE A C 1
ATOM 946 O O . ILE A 1 122 ? -15.015 12.959 20.427 1.00 94.88 122 ILE A O 1
ATOM 950 N N . GLU A 1 123 ? -13.113 12.681 19.263 1.00 94.31 123 GLU A N 1
ATOM 951 C CA . GLU A 1 123 ? -12.204 13.150 20.312 1.00 94.31 123 GLU A CA 1
ATOM 952 C C . GLU A 1 123 ? -12.573 14.565 20.775 1.00 94.31 123 GLU A C 1
ATOM 954 O O . GLU A 1 123 ? -12.769 14.800 21.970 1.00 94.31 123 GLU A O 1
ATOM 959 N N . GLU A 1 124 ? -12.749 15.491 19.834 1.00 94.38 124 GLU A N 1
ATOM 960 C CA . GLU A 1 124 ? -13.125 16.871 20.129 1.00 94.38 124 GLU A CA 1
ATOM 961 C C . GLU A 1 124 ? -14.510 16.949 20.791 1.00 94.38 124 GLU A C 1
ATOM 963 O O . GLU A 1 124 ? -14.689 17.680 21.768 1.00 94.38 124 GLU A O 1
ATOM 968 N N . SER A 1 125 ? -15.473 16.140 20.340 1.00 90.69 125 SER A N 1
ATOM 969 C CA . SER A 1 125 ? -16.794 16.038 20.971 1.00 90.69 125 SER A CA 1
ATOM 970 C C . SER A 1 125 ? -16.693 15.578 22.430 1.00 90.69 125 SER A C 1
ATOM 972 O O . SER A 1 125 ? -17.354 16.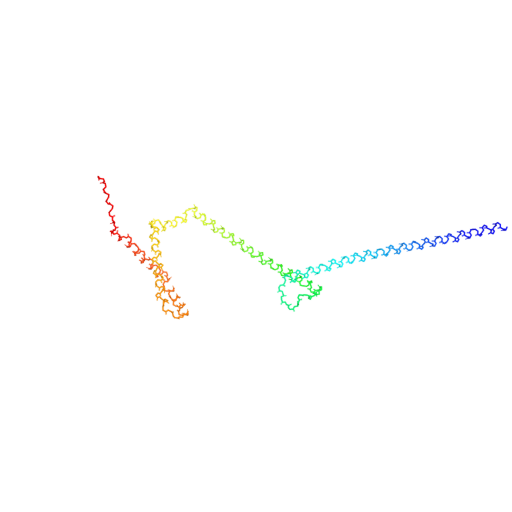146 23.305 1.00 90.69 125 SER A O 1
ATOM 974 N N . TYR A 1 126 ? -15.858 14.580 22.734 1.00 90.50 126 TYR A N 1
ATOM 975 C CA . TYR A 1 126 ? -15.637 14.133 24.114 1.00 90.50 126 TYR A CA 1
ATOM 976 C C . TYR A 1 126 ? -14.913 15.188 24.949 1.00 90.50 126 TYR A C 1
ATOM 978 O O . TYR A 1 126 ? -15.300 15.433 26.095 1.00 90.50 126 TYR A O 1
ATOM 986 N N . ARG A 1 127 ? -13.912 15.860 24.377 1.00 89.25 127 ARG A N 1
ATOM 987 C CA . ARG A 1 127 ? -13.190 16.956 25.034 1.00 89.25 127 ARG A CA 1
ATOM 988 C C . ARG A 1 127 ? -14.138 18.093 25.418 1.00 89.25 127 ARG A C 1
ATOM 990 O O . ARG A 1 127 ? -14.079 18.584 26.544 1.00 89.25 127 ARG A O 1
ATOM 997 N N . GLN A 1 128 ? -15.060 18.466 24.532 1.00 89.00 128 GLN A N 1
ATOM 998 C CA . GLN A 1 128 ? -16.095 19.468 24.803 1.00 89.00 128 GLN A CA 1
ATOM 999 C C . GLN A 1 128 ? -17.113 18.993 25.848 1.00 89.00 128 GLN A C 1
ATOM 1001 O O . GLN A 1 128 ? -17.520 19.768 26.718 1.00 89.00 128 GLN A O 1
ATOM 1006 N N . LEU A 1 129 ? -17.512 17.719 25.818 1.00 85.75 129 LEU A N 1
ATOM 1007 C CA . LEU A 1 129 ? -18.425 17.142 26.810 1.00 85.75 129 LEU A CA 1
ATOM 1008 C C . LEU A 1 129 ? -17.809 17.105 28.223 1.00 85.75 129 LEU A C 1
ATOM 1010 O O . LEU A 1 129 ? -18.510 17.327 29.215 1.00 85.75 129 LEU A O 1
ATOM 1014 N N . LEU A 1 130 ? -16.498 16.865 28.306 1.00 84.31 130 LEU A N 1
ATOM 1015 C CA . LEU A 1 130 ? -15.711 16.963 29.535 1.00 84.31 130 LEU A CA 1
ATOM 1016 C C . LEU A 1 130 ? -15.579 18.418 30.003 1.00 84.31 130 LEU A C 1
ATOM 1018 O O . LEU A 1 130 ? -15.902 18.715 31.152 1.00 84.31 130 LEU A O 1
ATOM 1022 N N . ALA A 1 131 ? -15.171 19.331 29.116 1.00 83.06 131 ALA A N 1
ATOM 1023 C CA . ALA A 1 131 ? -14.985 20.750 29.434 1.00 83.06 131 ALA A CA 1
ATOM 1024 C C . ALA A 1 131 ? -16.291 21.446 29.859 1.00 83.06 131 ALA A C 1
ATOM 1026 O O . ALA A 1 131 ? -16.284 22.296 30.744 1.00 83.06 131 ALA A O 1
ATOM 1027 N N . SER A 1 132 ? -17.424 21.061 29.265 1.00 82.62 132 SER A N 1
ATOM 1028 C CA . SER A 1 132 ? -18.756 21.569 29.627 1.00 82.62 132 SER A CA 1
ATOM 1029 C C . SER A 1 132 ? -19.319 20.965 30.918 1.00 82.62 132 SER A C 1
ATOM 1031 O O . SER A 1 132 ? -20.428 21.317 31.322 1.00 82.62 132 SER A O 1
ATOM 1033 N N . GLY A 1 133 ? -18.605 20.030 31.554 1.00 75.62 133 GLY A N 1
ATOM 1034 C CA . GLY A 1 133 ? -19.033 19.378 32.788 1.00 75.62 133 GLY A CA 1
ATOM 1035 C C . GLY A 1 133 ? -20.274 18.495 32.638 1.00 75.62 133 GLY A C 1
ATOM 1036 O O . GLY A 1 133 ? -20.752 17.981 33.640 1.00 75.62 133 GLY A O 1
ATOM 1037 N N . ARG A 1 134 ? -20.796 18.280 31.420 1.00 73.56 134 ARG A N 1
ATOM 1038 C CA . ARG A 1 134 ? -21.991 17.457 31.159 1.00 73.56 134 ARG A CA 1
ATOM 1039 C C . ARG A 1 134 ? -21.738 15.969 31.377 1.00 73.56 134 ARG A C 1
ATOM 1041 O O . ARG A 1 134 ? -22.603 15.268 31.894 1.00 73.56 134 ARG A O 1
ATOM 1048 N N . LEU A 1 135 ? -20.546 15.484 31.018 1.00 64.62 135 LEU A N 1
ATOM 1049 C CA . LEU A 1 135 ? -20.150 14.111 31.343 1.00 64.62 135 LEU A CA 1
ATOM 1050 C C . LEU A 1 135 ? -19.928 13.962 32.848 1.00 64.62 135 LEU A C 1
ATOM 1052 O O . LEU A 1 135 ? -20.401 13.002 33.443 1.00 64.62 135 LEU A O 1
ATOM 1056 N N . ALA A 1 136 ? -19.261 14.940 33.466 1.00 62.69 136 ALA A N 1
ATOM 1057 C CA . ALA A 1 136 ? -19.042 14.961 34.904 1.00 62.69 136 ALA A CA 1
ATOM 1058 C C . ALA A 1 136 ? -20.361 15.060 35.674 1.00 62.69 136 ALA A C 1
ATOM 1060 O O . ALA A 1 136 ? -20.486 14.389 36.678 1.00 62.69 136 ALA A O 1
ATOM 1061 N N . SER A 1 137 ? -21.364 15.813 35.216 1.00 59.25 137 SER A N 1
ATOM 1062 C CA . SER A 1 137 ? -22.678 15.896 35.860 1.00 59.25 137 SER A CA 1
ATOM 1063 C C . SER A 1 137 ? -23.541 14.657 35.614 1.00 59.25 137 SER A C 1
ATOM 1065 O O . SER A 1 137 ? -24.271 14.264 36.514 1.00 59.25 137 SER A O 1
ATOM 1067 N N . SER A 1 138 ? -23.421 13.992 34.460 1.00 58.59 138 SER A N 1
ATOM 1068 C CA . SER A 1 138 ? -24.088 12.711 34.177 1.00 58.59 138 SER A CA 1
ATOM 1069 C C . SER A 1 138 ? -23.485 11.547 34.974 1.00 58.59 138 SER A C 1
ATOM 1071 O O . SER A 1 138 ? -24.228 10.789 35.595 1.00 58.59 138 SER A O 1
ATOM 1073 N N . LEU A 1 139 ? -22.152 11.433 35.025 1.00 56.25 139 LEU A N 1
ATOM 1074 C CA . LEU A 1 139 ? -21.471 10.447 35.869 1.00 56.25 139 LEU A CA 1
ATOM 1075 C C . LEU A 1 139 ? -21.570 10.809 37.350 1.00 56.25 139 LEU A C 1
ATOM 1077 O O . LEU A 1 139 ? -21.724 9.911 38.160 1.00 56.25 139 LEU A O 1
ATOM 1081 N N . SER A 1 140 ? -21.516 12.090 37.725 1.00 50.00 140 SER A N 1
ATOM 1082 C CA . SER A 1 140 ? -21.713 12.540 39.111 1.00 50.00 140 SER A CA 1
ATOM 1083 C C . SER A 1 140 ? -23.161 12.353 39.547 1.00 50.00 140 SER A C 1
ATOM 1085 O O . SER A 1 140 ? -23.382 11.950 40.673 1.00 50.00 140 SER A O 1
ATOM 1087 N N . ALA A 1 141 ? -24.167 12.484 38.682 1.00 51.25 141 ALA A N 1
ATOM 1088 C CA . ALA A 1 141 ? -25.525 12.067 39.039 1.00 51.25 141 ALA A CA 1
ATOM 1089 C C . ALA A 1 141 ? -25.607 10.558 39.362 1.00 51.25 141 ALA A C 1
ATOM 1091 O O . ALA A 1 141 ? -26.405 10.167 40.209 1.00 51.25 141 ALA A O 1
ATOM 1092 N N . ALA A 1 142 ? -24.749 9.726 38.757 1.00 50.72 142 ALA A N 1
ATOM 1093 C CA . ALA A 1 142 ? -24.616 8.301 39.080 1.00 50.72 142 ALA A CA 1
ATOM 1094 C C . ALA A 1 142 ? -23.618 7.994 40.227 1.00 50.72 142 ALA A C 1
ATOM 1096 O O . ALA A 1 142 ? -23.730 6.953 40.865 1.00 50.72 142 ALA A O 1
ATOM 1097 N N . ALA A 1 143 ? -22.651 8.877 40.504 1.00 48.06 143 ALA A N 1
ATOM 1098 C CA . ALA A 1 143 ? -21.540 8.667 41.445 1.00 48.06 143 ALA A CA 1
ATOM 1099 C C . ALA A 1 143 ? -21.587 9.562 42.702 1.00 48.06 143 ALA A C 1
ATOM 1101 O O . ALA A 1 143 ? -20.788 9.379 43.619 1.00 48.06 143 ALA A O 1
ATOM 1102 N N . ALA A 1 144 ? -22.499 10.535 42.771 1.00 46.00 144 ALA A N 1
ATOM 1103 C CA . ALA A 1 144 ? -22.657 11.443 43.910 1.00 46.00 144 ALA A CA 1
ATOM 1104 C C . ALA A 1 144 ? -23.363 10.781 45.100 1.00 46.00 144 ALA A C 1
ATOM 1106 O O . ALA A 1 144 ? -23.331 11.330 46.201 1.00 46.00 144 ALA A O 1
ATOM 1107 N N . SER A 1 145 ? -23.943 9.589 44.934 1.00 49.19 145 SER A N 1
ATOM 1108 C CA . SER A 1 145 ? -24.364 8.773 46.068 1.00 49.19 145 SER A CA 1
ATOM 1109 C C . SER A 1 145 ? -23.221 7.843 46.487 1.00 49.19 145 SER A C 1
ATOM 1111 O O . SER A 1 145 ? -23.040 6.776 45.911 1.00 49.19 145 SER A O 1
ATOM 1113 N N . VAL A 1 146 ? -22.503 8.240 47.542 1.00 54.56 146 VAL A N 1
ATOM 1114 C CA . VAL A 1 146 ? -21.562 7.417 48.329 1.00 54.56 146 VAL A CA 1
ATOM 1115 C C . VAL A 1 146 ? -20.166 7.233 47.702 1.00 54.56 146 VAL A C 1
ATOM 1117 O O . VAL A 1 146 ? -19.926 6.367 46.865 1.00 54.56 146 VAL A O 1
ATOM 1120 N N . ARG A 1 147 ? -19.177 7.998 48.199 1.00 58.00 147 ARG A N 1
ATOM 1121 C CA . ARG A 1 147 ? -17.746 7.676 48.018 1.00 58.00 147 ARG A CA 1
ATOM 1122 C C . ARG A 1 147 ? -17.433 6.357 48.733 1.00 58.00 147 ARG A C 1
ATOM 1124 O O . ARG A 1 147 ? -17.132 6.351 49.922 1.00 58.00 147 ARG A O 1
ATOM 1131 N N . VAL A 1 148 ? -17.485 5.248 48.003 1.00 66.06 148 VAL A N 1
ATOM 1132 C CA . VAL A 1 148 ? -16.993 3.946 48.472 1.00 66.06 148 VAL A CA 1
ATOM 1133 C C . VAL A 1 148 ? -15.453 3.940 48.401 1.00 66.06 148 VAL A C 1
ATOM 1135 O O . VAL A 1 148 ? -14.916 4.288 47.342 1.00 66.06 148 VAL A O 1
ATOM 1138 N N . PRO A 1 149 ? -14.727 3.573 49.478 1.00 79.25 149 PRO A N 1
ATOM 1139 C CA . PRO A 1 149 ? -13.268 3.447 49.465 1.00 79.25 149 PRO A CA 1
ATOM 1140 C C . PRO A 1 149 ? -12.784 2.446 48.409 1.00 79.25 149 PRO A C 1
ATOM 1142 O O . PRO A 1 149 ? -13.424 1.418 48.185 1.00 79.25 149 PRO A O 1
ATOM 1145 N N . ASP A 1 150 ? -11.626 2.698 47.795 1.00 75.44 150 ASP A N 1
ATOM 1146 C CA . ASP A 1 150 ? -11.091 1.820 46.741 1.00 75.44 150 ASP A CA 1
ATOM 1147 C C . ASP A 1 150 ? -10.763 0.406 47.247 1.00 75.44 150 ASP A C 1
ATOM 1149 O O . ASP A 1 150 ? -10.888 -0.556 46.494 1.00 75.44 150 ASP A O 1
ATOM 1153 N N . SER A 1 151 ? -10.451 0.251 48.538 1.00 79.44 151 SER A N 1
ATOM 1154 C CA . SER A 1 151 ? -10.287 -1.057 49.186 1.00 79.44 151 SER A CA 1
ATOM 1155 C C . SER A 1 151 ? -11.562 -1.904 49.139 1.00 79.44 151 SER A C 1
ATOM 1157 O O . SER A 1 151 ? -11.492 -3.105 48.889 1.00 79.44 151 SER A O 1
ATOM 1159 N N . VAL A 1 152 ? -12.732 -1.284 49.315 1.00 83.31 152 VAL A N 1
ATOM 1160 C CA . VAL A 1 152 ? -14.035 -1.962 49.245 1.00 83.31 152 VAL A CA 1
ATOM 1161 C C . VAL A 1 152 ? -14.374 -2.311 47.798 1.00 83.31 152 VAL A C 1
ATOM 1163 O O . VAL A 1 152 ? -14.828 -3.420 47.529 1.00 83.31 152 VAL A O 1
ATOM 1166 N N . LYS A 1 153 ? -14.087 -1.418 46.841 1.00 84.88 153 LYS A N 1
ATOM 1167 C CA . LYS A 1 153 ? -14.261 -1.714 45.406 1.00 84.88 153 LYS A CA 1
ATOM 1168 C C . LYS A 1 153 ? -13.399 -2.898 44.969 1.00 84.88 153 LYS A C 1
ATOM 1170 O O . LYS A 1 153 ? -13.887 -3.779 44.266 1.00 84.88 153 LYS A O 1
ATOM 1175 N N . LEU A 1 154 ? -12.139 -2.934 45.411 1.00 88.88 154 LEU A N 1
ATOM 1176 C CA . LEU A 1 154 ? -11.213 -4.023 45.108 1.00 88.88 154 LEU A CA 1
ATOM 1177 C C . LEU A 1 154 ? -11.653 -5.340 45.764 1.00 88.88 154 LEU A C 1
ATOM 1179 O O . LEU A 1 154 ? -11.579 -6.384 45.123 1.00 88.88 154 LEU A O 1
ATOM 1183 N N . ALA A 1 155 ? -12.154 -5.293 47.003 1.00 88.50 155 ALA A N 1
ATOM 1184 C CA . ALA A 1 155 ? -12.695 -6.463 47.694 1.00 88.50 155 ALA A CA 1
ATOM 1185 C C . ALA A 1 155 ? -13.935 -7.034 46.986 1.00 88.50 155 ALA A C 1
ATOM 1187 O O . ALA A 1 155 ? -14.038 -8.248 46.818 1.00 88.50 155 ALA A O 1
ATOM 1188 N N . VAL A 1 156 ? -14.837 -6.171 46.503 1.00 89.94 156 VAL A N 1
ATOM 1189 C CA . VAL A 1 156 ? -15.993 -6.592 45.697 1.00 89.94 156 VAL A CA 1
ATOM 1190 C C . VAL A 1 156 ? -15.539 -7.202 44.373 1.00 89.94 156 VAL A C 1
ATOM 1192 O O . VAL A 1 156 ? -15.976 -8.298 44.036 1.00 89.94 156 VAL A O 1
ATOM 1195 N N . PHE A 1 157 ? -14.635 -6.542 43.644 1.00 92.19 157 PHE A N 1
ATOM 1196 C CA . PHE A 1 157 ? -14.111 -7.071 42.382 1.00 92.19 157 PHE A CA 1
ATOM 1197 C C . PHE A 1 157 ? -13.475 -8.451 42.567 1.00 92.19 157 PHE A C 1
ATOM 1199 O O . PHE A 1 157 ? -13.809 -9.389 41.846 1.00 92.19 157 PHE A O 1
ATOM 1206 N N . ARG A 1 158 ? -12.608 -8.590 43.574 1.00 91.88 158 ARG A N 1
ATOM 1207 C CA . ARG A 1 158 ? -11.979 -9.865 43.908 1.00 91.88 158 ARG A CA 1
ATOM 1208 C C . ARG A 1 158 ? -13.022 -10.930 44.244 1.00 91.88 158 ARG A C 1
ATOM 1210 O O . ARG A 1 158 ? -12.966 -12.011 43.682 1.00 91.88 158 ARG A O 1
ATOM 1217 N N . GLY A 1 159 ? -14.000 -10.611 45.090 1.00 92.12 159 GLY A N 1
ATOM 1218 C CA . GLY A 1 159 ? -15.047 -11.561 45.466 1.00 92.12 159 GLY A CA 1
ATOM 1219 C C . GLY A 1 159 ? -15.910 -12.029 44.290 1.00 92.12 159 GLY A C 1
ATOM 1220 O O . GLY A 1 159 ? -16.342 -13.177 44.289 1.00 92.12 159 GLY A O 1
ATOM 1221 N N . VAL A 1 160 ? -16.143 -11.168 43.293 1.00 93.69 160 VAL A N 1
ATOM 1222 C CA . VAL A 1 160 ? -16.832 -11.546 42.047 1.00 93.69 160 VAL A CA 1
ATOM 1223 C C . VAL A 1 160 ? -15.952 -12.467 41.203 1.00 93.69 160 VAL A C 1
ATOM 1225 O O . VAL A 1 160 ? -16.433 -13.490 40.723 1.00 93.69 160 VAL A O 1
ATOM 1228 N N . MET A 1 161 ? -14.672 -12.129 41.035 1.00 92.56 161 MET A N 1
ATOM 1229 C CA . MET A 1 161 ? -13.732 -12.934 40.248 1.00 92.56 161 MET A CA 1
ATOM 1230 C C . MET A 1 161 ? -13.501 -14.320 40.854 1.00 92.56 161 MET A C 1
ATOM 1232 O O . MET A 1 161 ? -13.512 -15.301 40.114 1.00 92.56 161 MET A O 1
ATOM 1236 N N . ASP A 1 162 ? -13.345 -14.403 42.176 1.00 93.06 162 ASP A N 1
ATOM 1237 C CA . ASP A 1 162 ? -13.130 -15.663 42.893 1.00 93.06 162 ASP A CA 1
ATOM 1238 C C . ASP A 1 162 ? -14.350 -16.593 42.725 1.00 93.06 162 ASP A C 1
ATOM 1240 O O . ASP A 1 162 ? -14.195 -17.748 42.337 1.00 93.06 162 ASP A O 1
ATOM 1244 N N . GLU A 1 163 ? -15.582 -16.085 42.877 1.00 92.00 163 GLU A N 1
ATOM 1245 C CA . GLU A 1 163 ? -16.789 -16.906 42.674 1.00 92.00 163 GLU A CA 1
ATOM 1246 C C . GLU A 1 163 ? -17.008 -17.333 41.218 1.00 92.00 163 GLU A C 1
ATOM 1248 O O . GLU A 1 163 ? -17.457 -18.453 40.964 1.00 92.00 163 GLU A O 1
ATOM 1253 N N . LEU A 1 164 ? -16.686 -16.471 40.248 1.00 92.75 164 LEU A N 1
ATOM 1254 C CA . LEU A 1 164 ? -16.728 -16.858 38.836 1.00 92.75 164 LEU A CA 1
ATOM 1255 C C . LEU A 1 164 ? -15.711 -17.961 38.539 1.00 92.75 164 LEU A C 1
ATOM 1257 O O . LEU A 1 164 ? -16.026 -18.902 37.814 1.00 92.75 164 LEU A O 1
ATOM 1261 N N . PHE A 1 165 ? -14.513 -17.863 39.111 1.00 92.44 165 PHE A N 1
ATOM 1262 C CA . PHE A 1 165 ? -13.454 -18.843 38.914 1.00 92.44 165 PHE A CA 1
ATOM 1263 C C . PHE A 1 165 ? -13.794 -20.196 39.553 1.00 92.44 165 PHE A C 1
ATOM 1265 O O . PHE A 1 165 ? -13.641 -21.234 38.909 1.00 92.44 165 PHE A O 1
ATOM 1272 N N . ASP A 1 166 ? -14.338 -20.198 40.770 1.00 92.25 166 ASP A N 1
ATOM 1273 C CA . ASP A 1 166 ? -14.785 -21.422 41.445 1.00 92.25 166 ASP A CA 1
ATOM 1274 C C . ASP A 1 166 ? -15.965 -22.077 40.716 1.00 92.25 166 ASP A C 1
ATOM 1276 O O . ASP A 1 166 ? -16.006 -23.302 40.546 1.00 92.25 166 ASP A O 1
ATOM 1280 N N . SER A 1 167 ? -16.906 -21.266 40.226 1.00 92.00 167 SER A N 1
ATOM 1281 C CA . SER A 1 167 ? -18.024 -21.735 39.405 1.00 92.00 167 SER A CA 1
ATOM 1282 C C . SER A 1 167 ? -17.540 -22.353 38.093 1.00 92.00 167 SER A C 1
ATOM 1284 O O . SER A 1 167 ? -18.022 -23.418 37.703 1.00 92.00 167 SER A O 1
ATOM 1286 N N . PHE A 1 168 ? -16.565 -21.720 37.436 1.00 91.50 168 PHE A N 1
ATOM 1287 C CA . PHE A 1 168 ? -15.955 -22.243 36.220 1.00 91.50 168 PHE A CA 1
ATOM 1288 C C . PHE A 1 168 ? -15.269 -23.585 36.487 1.00 91.50 168 PHE A C 1
ATOM 1290 O O . PHE A 1 168 ? -15.594 -24.575 35.836 1.00 91.50 168 PHE A O 1
ATOM 1297 N N . ASN A 1 169 ? -14.407 -23.650 37.505 1.00 90.25 169 ASN A N 1
ATOM 1298 C CA . ASN A 1 169 ? -13.700 -24.877 37.876 1.00 90.25 169 ASN A CA 1
ATOM 1299 C C . ASN A 1 169 ? -14.658 -26.012 38.244 1.00 90.25 169 ASN A C 1
ATOM 1301 O O . ASN A 1 169 ? -14.415 -27.156 37.875 1.00 90.25 169 ASN A O 1
ATOM 1305 N N . SER A 1 170 ? -15.770 -25.707 38.914 1.00 89.38 170 SER A N 1
ATOM 1306 C CA . SER A 1 170 ? -16.804 -26.702 39.224 1.00 89.38 170 SER A CA 1
ATOM 1307 C C . SER A 1 170 ? -17.525 -27.196 37.963 1.00 89.38 170 SER A C 1
ATOM 1309 O O . SER A 1 170 ? -17.878 -28.368 37.861 1.00 89.38 170 SER A O 1
ATOM 1311 N N . ALA A 1 171 ? -17.740 -26.320 36.977 1.00 87.00 171 ALA A N 1
ATOM 1312 C CA . ALA A 1 171 ? -18.412 -26.671 35.730 1.00 87.00 171 ALA A CA 1
ATOM 1313 C C . ALA A 1 171 ? -17.513 -27.472 34.772 1.00 87.00 171 ALA A C 1
ATOM 1315 O O . ALA A 1 171 ? -18.006 -28.370 34.079 1.00 87.00 171 ALA A O 1
ATOM 1316 N N . THR A 1 172 ? -16.210 -27.176 34.734 1.00 87.62 172 THR A N 1
ATOM 1317 C CA . THR A 1 172 ? -15.254 -27.757 33.775 1.00 87.62 172 THR A CA 1
ATOM 1318 C C . THR A 1 172 ? -14.291 -28.784 34.372 1.00 87.62 172 THR A C 1
ATOM 1320 O O . THR A 1 172 ? -13.607 -29.460 33.607 1.00 87.62 172 THR A O 1
ATOM 1323 N N . GLY A 1 173 ? -14.220 -28.914 35.700 1.00 80.94 173 GLY A N 1
ATOM 1324 C CA . GLY A 1 173 ? -13.197 -29.694 36.409 1.00 80.94 173 GLY A CA 1
ATOM 1325 C C . GLY A 1 173 ? -13.157 -31.187 36.077 1.00 80.94 173 GLY A C 1
ATOM 1326 O O . GLY A 1 173 ? -12.087 -31.784 36.115 1.00 80.94 173 GLY A O 1
ATOM 1327 N N . ASP A 1 174 ? -14.289 -31.765 35.668 1.00 79.56 174 ASP A N 1
ATOM 1328 C CA . ASP A 1 174 ? -14.404 -33.195 35.345 1.00 79.56 174 ASP A CA 1
ATOM 1329 C C . ASP A 1 174 ? -14.300 -33.501 33.840 1.00 79.56 174 ASP A C 1
ATOM 1331 O O . ASP A 1 174 ? -14.559 -34.628 3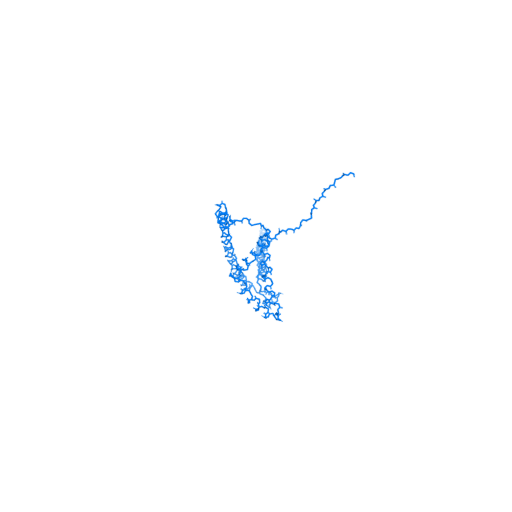3.416 1.00 79.56 174 ASP A O 1
ATOM 1335 N N . ALA A 1 175 ? -13.985 -32.510 32.999 1.00 79.38 175 ALA A N 1
ATOM 1336 C CA . ALA A 1 175 ? -13.957 -32.709 31.553 1.00 79.38 175 ALA A CA 1
ATOM 1337 C C . ALA A 1 175 ? -12.764 -33.584 31.125 1.00 79.38 175 ALA A C 1
ATOM 1339 O O . ALA A 1 175 ? -11.604 -33.254 31.376 1.00 79.38 175 ALA A O 1
ATOM 1340 N N . SER A 1 176 ? -13.048 -34.678 30.415 1.00 81.69 176 SER A N 1
ATOM 1341 C CA . SER A 1 176 ? -12.041 -35.676 30.011 1.00 81.69 176 SER A CA 1
ATOM 1342 C C . SER A 1 176 ? -11.488 -35.474 28.591 1.00 81.69 176 SER A C 1
ATOM 1344 O O . SER A 1 176 ? -10.501 -36.101 28.202 1.00 81.69 176 SER A O 1
ATOM 1346 N N . SER A 1 177 ? -12.110 -34.593 27.798 1.00 87.44 177 SER A N 1
ATOM 1347 C CA . SER A 1 177 ? -11.738 -34.314 26.406 1.00 87.44 177 SER A CA 1
ATOM 1348 C C . SER A 1 177 ? -11.944 -32.842 26.035 1.00 87.44 177 SER A C 1
ATOM 1350 O O . SER A 1 177 ? -12.754 -32.145 26.641 1.00 87.44 177 SER A O 1
ATOM 1352 N N . PHE A 1 178 ? -11.251 -32.360 24.995 1.00 88.31 178 PHE A N 1
ATOM 1353 C CA . PHE A 1 178 ? -11.364 -30.967 24.534 1.00 88.31 178 PHE A CA 1
ATOM 1354 C C . PHE A 1 178 ? -12.782 -30.601 24.061 1.00 88.31 178 PHE A C 1
ATOM 1356 O O . PHE A 1 178 ? -13.250 -29.485 24.283 1.00 88.31 178 PHE A O 1
ATOM 1363 N N . VAL A 1 179 ? -13.492 -31.545 23.438 1.00 89.94 179 VAL A N 1
ATOM 1364 C CA . VAL A 1 179 ? -14.876 -31.337 22.979 1.00 89.94 179 VAL A CA 1
ATOM 1365 C C . VAL A 1 179 ? -15.817 -31.190 24.176 1.00 89.94 179 VAL A C 1
ATOM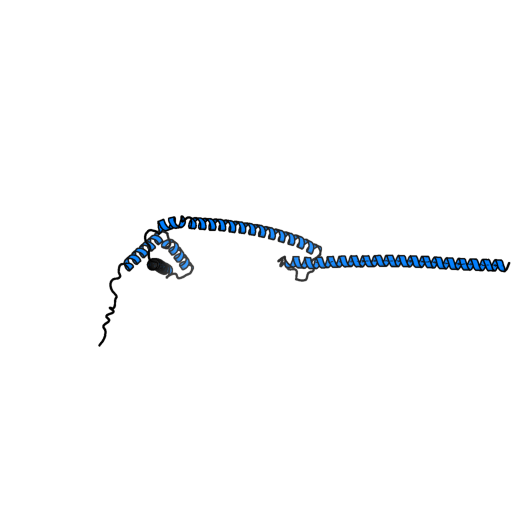 1367 O O . VAL A 1 179 ? -16.644 -30.285 24.207 1.00 89.94 179 VAL A O 1
ATOM 1370 N N . GLU A 1 180 ? -15.642 -32.024 25.201 1.00 88.56 180 GLU A N 1
ATOM 1371 C CA . GLU A 1 180 ? -16.417 -31.926 26.438 1.00 88.56 180 GLU A CA 1
ATOM 1372 C C . GLU A 1 180 ? -16.091 -30.635 27.209 1.00 88.56 180 GLU A C 1
ATOM 1374 O O . GLU A 1 180 ? -16.996 -29.930 27.651 1.00 88.56 180 GLU A O 1
ATOM 1379 N N . LEU A 1 181 ? -14.808 -30.270 27.299 1.00 90.44 181 LEU A N 1
ATOM 1380 C CA . LEU A 1 181 ? -14.347 -29.041 27.944 1.00 90.44 181 LEU A CA 1
ATOM 1381 C C . LEU A 1 181 ? -14.913 -27.789 27.267 1.00 90.44 181 LEU A C 1
ATOM 1383 O O . LEU A 1 181 ? -15.419 -26.897 27.946 1.00 90.44 181 LEU A O 1
ATOM 1387 N N . SER A 1 182 ? -14.838 -27.714 25.937 1.00 90.19 182 SER A N 1
ATOM 1388 C CA . SER A 1 182 ? -15.360 -26.577 25.166 1.00 90.19 182 SER A CA 1
ATOM 1389 C C . SER A 1 182 ? -16.884 -26.479 25.260 1.00 90.19 182 SER A C 1
ATOM 1391 O O . SER A 1 182 ? -17.398 -25.382 25.471 1.00 90.19 182 SER A O 1
ATOM 1393 N N . GLY A 1 183 ? -17.602 -27.607 25.223 1.00 89.88 183 GLY A N 1
ATOM 1394 C CA . GLY A 1 183 ? -19.049 -27.636 25.449 1.00 89.88 183 GLY A CA 1
ATOM 1395 C C . GLY A 1 183 ? -19.443 -27.168 26.854 1.00 89.88 183 GLY A C 1
ATOM 1396 O O . GLY A 1 183 ? -20.327 -26.325 26.998 1.00 89.88 183 GLY A O 1
ATOM 1397 N N . ARG A 1 184 ? -18.751 -27.649 27.894 1.00 89.31 184 ARG A N 1
ATOM 1398 C CA . ARG A 1 184 ? -19.008 -27.267 29.297 1.00 89.31 184 ARG A CA 1
ATOM 1399 C C . ARG A 1 184 ? -18.614 -25.818 29.590 1.00 89.31 184 ARG A C 1
ATOM 1401 O O . ARG A 1 184 ? -19.325 -25.141 30.325 1.00 89.31 184 ARG A O 1
ATOM 1408 N N . SER A 1 185 ? -17.544 -25.319 28.970 1.00 90.38 185 SER A N 1
ATOM 1409 C CA . SER A 1 185 ? -17.125 -23.913 29.091 1.00 90.38 185 SER A CA 1
ATOM 1410 C C . SER A 1 185 ? -18.141 -22.961 28.455 1.00 90.38 185 SER A C 1
ATOM 1412 O O . SER A 1 185 ? -18.471 -21.938 29.050 1.00 90.38 185 SER A O 1
ATOM 1414 N N . LEU A 1 186 ? -18.667 -23.302 27.270 1.00 91.00 186 LEU A N 1
ATOM 1415 C CA . LEU A 1 186 ? -19.708 -22.514 26.601 1.00 91.00 186 LEU A CA 1
ATOM 1416 C C . LEU A 1 186 ? -21.026 -22.548 27.383 1.00 91.00 186 LEU A C 1
ATOM 1418 O O . LEU A 1 186 ? -21.603 -21.494 27.627 1.00 91.00 186 LEU A O 1
ATOM 1422 N N . ALA A 1 187 ? -21.452 -23.723 27.855 1.00 90.25 187 ALA A N 1
ATOM 1423 C CA . ALA A 1 187 ? -22.657 -23.855 28.675 1.00 90.25 187 ALA A CA 1
ATOM 1424 C C . ALA A 1 187 ? -22.553 -23.071 29.996 1.00 90.25 187 ALA A C 1
ATOM 1426 O O . ALA A 1 187 ? -23.510 -22.416 30.410 1.00 90.25 187 ALA A O 1
ATOM 1427 N N . TRP A 1 188 ? -21.383 -23.089 30.644 1.00 94.12 188 TRP A N 1
ATOM 1428 C CA . TRP A 1 188 ? -21.123 -22.254 31.816 1.00 94.12 188 TRP A CA 1
ATOM 1429 C C . TRP A 1 188 ? -21.203 -20.765 31.474 1.00 94.12 188 TRP A C 1
ATOM 1431 O O . TRP A 1 188 ? -21.868 -20.019 32.187 1.00 94.12 188 TRP A O 1
ATOM 1441 N N . LEU A 1 189 ? -20.582 -20.327 30.377 1.00 91.88 189 LEU A N 1
ATOM 1442 C CA . LEU A 1 189 ? -20.602 -18.925 29.961 1.00 91.88 189 LEU A CA 1
ATOM 1443 C C . LEU A 1 189 ? -22.033 -18.451 29.662 1.00 91.88 189 LEU A C 1
ATOM 1445 O O . LEU A 1 189 ? -22.434 -17.367 30.084 1.00 91.88 189 LEU A O 1
ATOM 1449 N N . GLU A 1 190 ? -22.835 -19.284 29.004 1.00 90.12 190 GLU A N 1
ATOM 1450 C CA . GLU A 1 190 ? -24.232 -18.985 28.684 1.00 90.12 190 GLU A CA 1
ATOM 1451 C C . GLU A 1 190 ? -25.152 -18.926 29.907 1.00 90.12 190 GLU A C 1
ATOM 1453 O O . GLU A 1 190 ? -26.180 -18.253 29.835 1.00 90.12 190 GLU A O 1
ATOM 1458 N N . HIS A 1 191 ? -24.811 -19.597 31.012 1.00 87.00 191 HIS A N 1
ATOM 1459 C CA . HIS A 1 191 ? -25.633 -19.639 32.226 1.00 87.00 191 HIS A CA 1
ATOM 1460 C C . HIS A 1 191 ? -25.147 -18.662 33.309 1.00 87.00 191 HIS A C 1
ATOM 1462 O O . HIS A 1 191 ? -25.938 -17.912 33.882 1.00 87.00 191 HIS A O 1
ATOM 1468 N N . SER A 1 192 ? -23.838 -18.623 33.560 1.00 85.75 192 SER A N 1
ATOM 1469 C CA . SER A 1 192 ? -23.213 -17.862 34.648 1.00 85.75 192 SER A CA 1
ATOM 1470 C C . SER A 1 192 ? -22.914 -16.408 34.277 1.00 85.75 192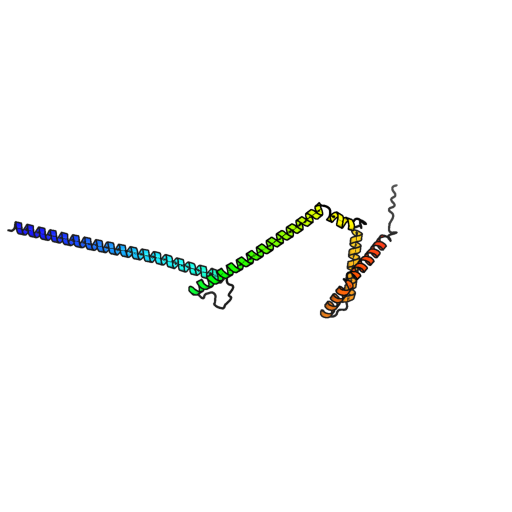 SER A C 1
ATOM 1472 O O . SER A 1 192 ? -22.900 -15.548 35.157 1.00 85.75 192 SER A O 1
ATOM 1474 N N . CYS A 1 193 ? -22.716 -16.099 32.989 1.00 87.31 193 CYS A N 1
ATOM 1475 C CA . CYS A 1 193 ? -22.410 -14.739 32.525 1.00 87.31 193 CYS A CA 1
ATOM 1476 C C . CYS A 1 193 ? -23.635 -13.985 31.979 1.00 87.31 193 CYS A C 1
ATOM 1478 O O . CYS A 1 193 ? -23.484 -12.949 31.327 1.00 87.31 193 CYS A O 1
ATOM 1480 N N . GLN A 1 194 ? -24.861 -14.456 32.242 1.00 91.25 194 GLN A N 1
ATOM 1481 C CA . GLN A 1 194 ? -26.063 -13.711 31.860 1.00 91.25 194 GLN A CA 1
ATOM 1482 C C . GLN A 1 194 ? -26.235 -12.439 32.705 1.00 91.25 194 GLN A C 1
ATOM 1484 O O . GLN A 1 194 ? -25.887 -12.429 33.888 1.00 91.25 194 GLN A O 1
ATOM 1489 N N . PRO A 1 195 ? -26.849 -11.369 32.159 1.00 87.00 195 PRO A N 1
ATOM 1490 C CA . PRO A 1 195 ? -27.023 -10.112 32.884 1.00 87.00 195 PRO A CA 1
ATOM 1491 C C . PRO A 1 195 ? -27.756 -10.242 34.229 1.00 87.00 195 PRO A C 1
ATOM 1493 O O . PRO A 1 195 ? -27.462 -9.491 35.154 1.00 87.00 195 PRO A O 1
ATOM 1496 N N . SER A 1 196 ? -28.723 -11.157 34.352 1.00 87.38 196 SER A N 1
ATOM 1497 C CA . SER A 1 196 ? -29.423 -11.454 35.613 1.00 87.38 196 SER A CA 1
ATOM 1498 C C . SER A 1 196 ? -28.501 -12.133 36.626 1.00 87.38 196 SER A C 1
ATOM 1500 O O . SER A 1 196 ? -28.309 -11.596 37.711 1.00 87.38 196 SER A O 1
ATOM 1502 N N . ALA A 1 197 ? -27.862 -13.240 36.240 1.00 87.38 197 ALA A N 1
ATOM 1503 C CA . ALA A 1 197 ? -26.941 -13.992 37.092 1.00 87.38 197 ALA A CA 1
ATOM 1504 C C . ALA A 1 197 ? -25.769 -13.129 37.587 1.00 87.38 197 ALA A C 1
ATOM 1506 O O . ALA A 1 197 ? -25.382 -13.201 38.754 1.00 87.38 197 ALA A O 1
ATOM 1507 N N . MET A 1 198 ? -25.247 -12.258 36.719 1.00 89.69 198 MET A N 1
ATOM 1508 C CA . MET A 1 198 ? -24.162 -11.345 37.064 1.00 89.69 198 MET A CA 1
ATOM 1509 C C . MET A 1 198 ? -24.590 -10.249 38.034 1.00 89.69 198 MET A C 1
ATOM 1511 O O . MET A 1 198 ? -23.839 -9.922 38.952 1.00 89.69 198 MET A O 1
ATOM 1515 N N . ARG A 1 199 ? -25.806 -9.713 37.874 1.00 90.19 199 ARG A N 1
ATOM 1516 C CA . ARG A 1 199 ? -26.383 -8.781 38.851 1.00 90.19 199 ARG A CA 1
ATOM 1517 C C . ARG A 1 199 ? -26.546 -9.451 40.208 1.00 90.19 199 ARG A C 1
ATOM 1519 O O . ARG A 1 199 ? -26.084 -8.893 41.196 1.00 90.19 199 ARG A O 1
ATOM 1526 N N . ASP A 1 200 ? -27.096 -10.662 40.243 1.00 91.00 200 ASP A N 1
ATOM 1527 C CA . ASP A 1 200 ? -27.284 -11.409 41.488 1.00 91.00 200 ASP A CA 1
ATOM 1528 C C . ASP A 1 200 ? -25.948 -11.739 42.169 1.00 91.00 200 ASP A C 1
ATOM 1530 O O . ASP A 1 200 ? -25.849 -11.653 43.394 1.00 91.00 200 ASP A O 1
ATOM 1534 N N . LEU A 1 201 ? -24.912 -12.097 41.399 1.00 92.06 201 LEU A N 1
ATOM 1535 C CA . LEU A 1 201 ? -23.570 -12.344 41.930 1.00 92.06 201 LEU A CA 1
ATOM 1536 C C . LEU A 1 201 ? -22.966 -11.076 42.539 1.00 92.06 201 LEU A C 1
ATOM 1538 O O . LEU A 1 201 ? -22.542 -11.099 43.695 1.00 92.06 201 LEU A O 1
ATOM 1542 N N . CYS A 1 202 ? -22.967 -9.969 41.797 1.00 90.50 202 CYS A N 1
ATOM 1543 C CA . CYS A 1 202 ? -22.473 -8.686 42.292 1.00 90.50 202 CYS A CA 1
ATOM 1544 C C . CYS A 1 202 ? -23.208 -8.262 43.569 1.00 90.50 202 CYS A C 1
ATOM 1546 O O . CYS A 1 202 ? -22.569 -7.893 44.550 1.00 90.50 202 CYS A O 1
ATOM 1548 N N . ASP A 1 203 ? -24.532 -8.394 43.596 1.00 90.62 203 ASP A N 1
ATOM 1549 C CA . ASP A 1 203 ? -25.358 -8.094 44.762 1.00 90.62 203 ASP A CA 1
ATOM 1550 C C . ASP A 1 203 ? -24.999 -8.957 45.980 1.00 90.62 203 ASP A C 1
ATOM 1552 O O . ASP A 1 203 ? -24.887 -8.446 47.099 1.00 90.62 203 ASP A O 1
ATOM 1556 N N . ARG A 1 204 ? -24.799 -10.268 45.790 1.00 91.12 204 ARG A N 1
ATOM 1557 C CA . ARG A 1 204 ? -24.370 -11.173 46.869 1.00 91.12 204 ARG A CA 1
ATOM 1558 C C . ARG A 1 204 ? -22.997 -10.789 47.411 1.00 91.12 204 ARG A C 1
ATOM 1560 O O . ARG A 1 204 ? -22.842 -10.678 48.628 1.00 91.12 204 ARG A O 1
ATOM 1567 N N . VAL A 1 205 ? -22.028 -10.550 46.529 1.00 92.44 205 VAL A N 1
ATOM 1568 C CA . VAL A 1 205 ? -20.657 -10.199 46.918 1.00 92.44 205 VAL A CA 1
ATOM 1569 C C . VAL A 1 205 ? -20.616 -8.839 47.613 1.00 92.44 205 VAL A C 1
ATOM 1571 O O . VAL A 1 205 ? -19.965 -8.708 48.647 1.00 92.44 205 VAL A O 1
ATOM 1574 N N . VAL A 1 206 ? -21.356 -7.842 47.120 1.00 90.69 206 VAL A N 1
ATOM 1575 C CA . VAL A 1 206 ? -21.471 -6.528 47.770 1.00 90.69 206 VAL A CA 1
ATOM 1576 C C . VAL A 1 206 ? -22.058 -6.670 49.173 1.00 90.69 206 VAL A C 1
ATOM 1578 O O . VAL A 1 206 ? -21.478 -6.145 50.120 1.00 90.69 206 VAL A O 1
ATOM 1581 N N . ARG A 1 207 ? -23.155 -7.423 49.348 1.00 90.56 207 ARG A N 1
ATOM 1582 C CA . ARG A 1 207 ? -23.729 -7.668 50.685 1.00 90.56 207 ARG A CA 1
ATOM 1583 C C . ARG A 1 207 ? -22.738 -8.371 51.616 1.00 90.56 207 ARG A C 1
ATOM 1585 O O . ARG A 1 207 ? -22.644 -7.982 52.777 1.00 90.56 207 ARG A O 1
ATOM 1592 N N . ARG A 1 208 ? -21.980 -9.355 51.113 1.00 91.19 208 ARG A N 1
ATOM 1593 C CA . ARG A 1 208 ? -20.942 -10.066 51.878 1.00 91.19 208 ARG A CA 1
ATOM 1594 C C . ARG A 1 208 ? -19.832 -9.121 52.338 1.00 91.19 208 ARG A C 1
ATOM 1596 O O . ARG A 1 208 ? -19.576 -9.030 53.533 1.00 91.19 208 ARG A O 1
ATOM 1603 N N . VAL A 1 209 ? -19.234 -8.366 51.417 1.00 87.62 209 VAL A N 1
ATOM 1604 C CA . VAL A 1 209 ? -18.137 -7.431 51.724 1.00 87.62 209 VAL A CA 1
ATOM 1605 C C . VAL A 1 209 ? -18.603 -6.326 52.680 1.00 87.62 209 VAL A C 1
ATOM 1607 O O . VAL A 1 209 ? -17.880 -5.952 53.602 1.00 87.62 209 VAL A O 1
ATOM 1610 N N . LEU A 1 210 ? -19.834 -5.830 52.517 1.00 83.56 210 LEU A N 1
ATOM 1611 C CA . LEU A 1 210 ? -20.415 -4.850 53.436 1.00 83.56 210 LEU A CA 1
ATOM 1612 C C . LEU A 1 210 ? -20.676 -5.436 54.833 1.00 83.56 210 LEU A C 1
ATOM 1614 O O . LEU A 1 210 ? -20.475 -4.733 55.826 1.00 83.56 210 LEU A O 1
ATOM 1618 N N . ALA A 1 211 ? -21.073 -6.707 54.934 1.00 84.31 211 ALA A N 1
ATOM 1619 C CA . ALA A 1 211 ? -21.231 -7.395 56.215 1.00 84.31 211 ALA A CA 1
ATOM 1620 C C . ALA A 1 211 ? -19.877 -7.620 56.911 1.00 84.31 211 ALA A C 1
ATOM 1622 O O . ALA A 1 211 ? -19.739 -7.310 58.092 1.00 84.31 211 ALA A O 1
ATOM 1623 N N . GLU A 1 212 ? -18.859 -8.066 56.173 1.00 78.88 212 GLU A N 1
ATOM 1624 C CA . GLU A 1 212 ? -17.492 -8.273 56.679 1.00 78.88 212 GLU A CA 1
ATOM 1625 C C . GLU A 1 212 ? -16.850 -6.960 57.149 1.00 78.88 212 GLU A C 1
ATOM 1627 O O . GLU A 1 212 ? -16.185 -6.923 58.183 1.00 78.88 212 GLU A O 1
ATOM 1632 N N . SER A 1 213 ? -17.113 -5.853 56.449 1.00 67.88 213 SER A N 1
ATOM 1633 C CA . SER A 1 213 ? -16.612 -4.530 56.840 1.00 67.88 213 SER A CA 1
ATOM 1634 C C . SER A 1 213 ? -17.255 -3.958 58.116 1.00 67.88 213 SER A C 1
ATOM 1636 O O . SER A 1 213 ? -16.645 -3.112 58.767 1.00 67.88 213 SER A O 1
ATOM 1638 N N . ASN A 1 214 ? -18.445 -4.432 58.511 1.00 56.34 214 ASN A N 1
ATOM 1639 C CA . ASN A 1 214 ? -19.153 -3.997 59.725 1.00 56.34 214 ASN A CA 1
ATOM 1640 C C . ASN A 1 214 ? -18.948 -4.932 60.937 1.00 56.34 214 ASN A C 1
ATOM 1642 O O . ASN A 1 214 ? -19.430 -4.625 62.026 1.00 56.34 214 ASN A O 1
ATOM 1646 N N . LEU A 1 215 ? -18.231 -6.053 60.781 1.00 42.88 215 LEU A N 1
ATOM 1647 C CA . LEU A 1 215 ? -18.058 -7.099 61.803 1.00 42.88 215 LEU A CA 1
ATOM 1648 C C . LEU A 1 215 ? -16.627 -7.204 62.369 1.00 42.88 215 LEU A C 1
ATOM 1650 O O . LEU A 1 215 ? -16.234 -8.267 62.837 1.00 42.88 215 LEU A O 1
ATOM 1654 N N . SER A 1 216 ? -15.859 -6.109 62.416 1.00 37.25 216 SER A N 1
ATOM 1655 C CA . SER A 1 216 ? -14.573 -6.085 63.139 1.00 37.25 216 SER A CA 1
ATOM 1656 C C . SER A 1 216 ? -14.680 -5.433 64.529 1.00 37.25 216 SER A C 1
ATOM 1658 O O . SER A 1 216 ? -14.433 -4.233 64.670 1.00 37.25 216 SER A O 1
ATOM 1660 N N . PRO A 1 217 ? -15.018 -6.197 65.588 1.00 44.88 217 PRO A N 1
ATOM 1661 C CA . PRO A 1 217 ? -14.574 -5.929 66.943 1.00 44.88 217 PRO A CA 1
ATOM 1662 C C . PRO A 1 217 ? -13.470 -6.925 67.354 1.00 44.88 217 PRO A C 1
ATOM 1664 O O . PRO A 1 217 ? -13.601 -8.131 67.177 1.00 44.88 217 PRO A O 1
ATOM 1667 N N . ALA A 1 218 ? -12.441 -6.388 68.013 1.00 40.84 218 ALA A N 1
ATOM 1668 C CA . ALA A 1 218 ? -11.389 -7.070 68.779 1.00 40.84 218 ALA A CA 1
ATOM 1669 C C . ALA A 1 218 ? -10.151 -7.598 68.023 1.00 40.84 218 ALA A C 1
ATOM 1671 O O . ALA A 1 218 ? -10.190 -8.547 67.248 1.00 40.84 218 ALA A O 1
ATOM 1672 N N . GLY A 1 219 ? -9.004 -7.009 68.383 1.00 35.00 219 GLY A N 1
ATOM 1673 C CA . GLY A 1 219 ? -7.674 -7.514 68.050 1.00 35.00 219 GLY A CA 1
ATOM 1674 C C . GLY A 1 219 ? -6.527 -6.535 68.31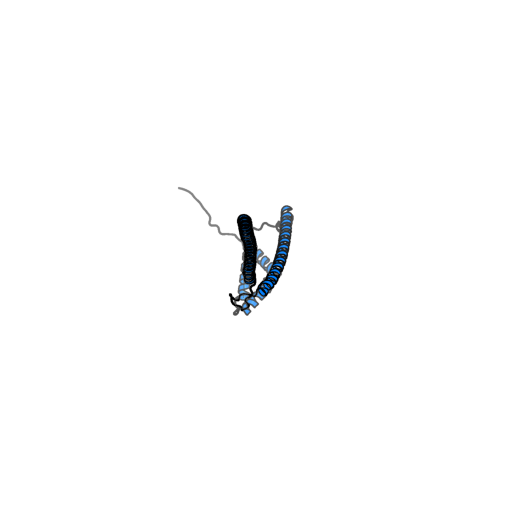2 1.00 35.00 219 GLY A C 1
ATOM 1675 O O . GLY A 1 219 ? -5.585 -6.499 67.532 1.00 35.00 219 GLY A O 1
ATOM 1676 N N . GLY A 1 220 ? -6.595 -5.705 69.358 1.00 34.81 220 GLY A N 1
ATOM 1677 C CA . GLY A 1 220 ? -5.431 -4.932 69.798 1.00 34.81 220 GLY A CA 1
ATOM 1678 C C . GLY A 1 220 ? -4.567 -5.740 70.771 1.00 34.81 220 GLY A C 1
ATOM 1679 O O . GLY A 1 220 ? -5.125 -6.392 71.653 1.00 34.81 220 GLY A O 1
ATOM 1680 N N . PRO A 1 221 ? -3.229 -5.644 70.710 1.00 38.84 221 PRO A N 1
ATOM 1681 C CA . PRO A 1 221 ? -2.400 -5.683 71.895 1.00 38.84 221 PRO A CA 1
ATOM 1682 C C . PRO A 1 221 ? -2.121 -4.246 72.345 1.00 38.84 221 PRO A C 1
ATOM 1684 O O . PRO A 1 221 ? -1.684 -3.387 71.578 1.00 38.84 221 PRO A O 1
ATOM 1687 N N . ALA A 1 222 ? -2.424 -4.000 73.614 1.00 34.09 222 ALA A N 1
ATOM 1688 C CA . ALA A 1 222 ? -2.152 -2.766 74.318 1.00 34.09 222 ALA A CA 1
ATOM 1689 C C . ALA A 1 222 ? -0.653 -2.429 74.285 1.00 34.09 222 ALA A C 1
ATOM 1691 O O . ALA A 1 222 ? 0.190 -3.218 74.708 1.00 34.09 222 ALA A O 1
ATOM 1692 N N . LEU A 1 223 ? -0.337 -1.214 73.841 1.00 39.66 223 LEU A N 1
ATOM 1693 C CA . LEU A 1 223 ? 0.868 -0.519 74.265 1.00 39.66 223 LEU A CA 1
ATOM 1694 C C . LEU A 1 223 ? 0.615 -0.007 75.685 1.00 39.66 223 LEU A C 1
ATOM 1696 O O . LEU A 1 223 ? -0.177 0.912 75.880 1.00 39.66 223 LEU A O 1
ATOM 1700 N N . THR A 1 224 ? 1.299 -0.574 76.673 1.00 47.09 224 THR A N 1
ATOM 1701 C CA . THR A 1 224 ? 1.502 0.089 77.965 1.00 47.09 224 THR A CA 1
ATOM 1702 C C . THR A 1 224 ? 2.986 0.351 78.148 1.00 47.09 224 THR A C 1
ATOM 1704 O O . THR A 1 224 ? 3.754 -0.541 78.500 1.00 47.09 224 THR A O 1
ATOM 1707 N N . SER A 1 225 ? 3.369 1.600 77.893 1.00 44.16 225 SER A N 1
ATOM 1708 C CA . SER A 1 225 ? 4.572 2.230 78.429 1.00 44.16 225 SER A CA 1
ATOM 1709 C C . SER A 1 225 ? 4.470 2.379 79.949 1.00 44.16 225 SER A C 1
ATOM 1711 O O . SER A 1 225 ? 3.411 2.756 80.441 1.00 44.16 225 SER A O 1
ATOM 1713 N N . GLN A 1 226 ? 5.582 2.183 80.658 1.00 45.88 226 GLN A N 1
ATOM 1714 C CA . GLN A 1 226 ? 6.022 2.934 81.851 1.00 45.88 226 GLN A CA 1
ATOM 1715 C C . GLN A 1 226 ? 7.514 2.584 82.047 1.00 45.88 226 GLN A C 1
ATOM 1717 O O . GLN A 1 226 ? 7.849 1.411 82.152 1.00 45.88 226 GLN A O 1
ATOM 1722 N N . SER A 1 227 ? 8.461 3.474 81.735 1.00 46.34 227 SER A N 1
ATOM 1723 C CA . SER A 1 227 ? 8.994 4.600 82.534 1.00 46.34 227 SER A CA 1
ATOM 1724 C C . SER A 1 227 ? 9.758 4.195 83.803 1.00 46.34 227 SER A C 1
ATOM 1726 O O . SER A 1 227 ? 9.157 3.792 84.786 1.00 46.34 227 SER A O 1
ATOM 1728 N N . ALA A 1 228 ? 11.082 4.384 83.719 1.00 45.12 228 ALA A N 1
ATOM 1729 C CA . ALA A 1 228 ? 12.036 4.876 84.722 1.00 45.12 228 ALA A CA 1
ATOM 1730 C C . ALA A 1 228 ? 11.812 4.566 86.217 1.00 45.12 228 ALA A C 1
ATOM 1732 O O . ALA A 1 228 ? 10.940 5.156 86.853 1.00 45.12 228 ALA A O 1
ATOM 1733 N N . LEU A 1 229 ? 12.745 3.794 86.786 1.00 43.31 229 LEU A N 1
ATOM 1734 C CA . LEU A 1 229 ? 13.742 4.251 87.769 1.00 43.31 229 LEU A CA 1
ATOM 1735 C C . LEU A 1 229 ? 15.009 3.394 87.636 1.00 43.31 229 LEU A C 1
ATOM 1737 O O . LEU A 1 229 ? 14.858 2.185 87.352 1.00 43.31 229 LEU A O 1
#

Foldseek 3Di:
DVVVVVVVVVVVVVVVVVVVVVVVVVVVVVVVVVVVVVVVVVVVVVVVVVVVVVVVVVLVVLQVVLVVQDPPPPDDDPDPDDDSVRSVVSSVVSVVVVVVVVVVVVVVVVVVVVVVVVVVVVVVVVVVCVVVCVVVVVVCVVVVPDDDDVVLVVQLVVQLVVVLVVLLCVQQVPDPDPVSNVVSNVVSCVPCVDPVNSVVSSVVSNVVSVVVVVPDDDDDDDDDDDDDD

pLDDT: mean 81.95, std 17.29, range [34.09, 98.38]

InterPro domains:
  IPR011598 Myc-type, basic helix-loop-helix (bHLH) domain [PF00010] (40-98)
  IPR011598 Myc-type, basic helix-loop-helix (bHLH) domain [PS50888] (39-98)
  IPR011598 Myc-type, basic helix-loop-helix (bHLH) domain [SM00353] (45-104)
  IPR036638 Helix-loop-helix DNA-binding domain superfamily [G3DSA:4.10.280.10] (26-116)
  IPR036638 Helix-loop-helix DNA-binding domain superfamily [SSF47459] (39-126)
  IPR052207 Max-like/E-box-binding transcription factors [PTHR15741] (16-202)

Secondary structure (DSSP, 8-state):
-HHHHHHHHHHHHHHHHHHHHHHHHHHHHHHHHHHHHHHHHHHHHHHHHHHHHHHHHHHHHHHHHHHHH-----S--TT----HHHHHHHHHHHHHHHHHHHHHHHHHHHHHHHHHHHHHHHHHHHHHHHHTTHHHHHHHHHHSS----HHHHHHHHHHHHHHHHHHHHHHHTT--SHHHHHHHHHHHHHHHTSHHHHHHHHHHHHHHHHHHHH-----PPP-------

Sequence (229 aa):
IHYTLQVMLKTTQSDEERKQQQQQCNDDAAAAAAAAADRRRELHLQSEQKRRDSIKLGYERLSEQVQSGGGTSDGGGKGAALSKATILQRSIRHMESLNRQRELQEAELDCLKKQVAALQVIEESYRQLLASGRLASSLSAAAASVRVPDSVKLAVFRGVMDELFDSFNSATGDASSFVELSGRSLAWLEHSCQPSAMRDLCDRVVRRVLAESNLSPAGGPALTSQSAL

Organism: NCBI:txid282301

Radius of gyration: 52.73 Å; chains: 1; bounding box: 93×67×178 Å